Protein AF-A0A943B1S1-F1 (afdb_monomer_lit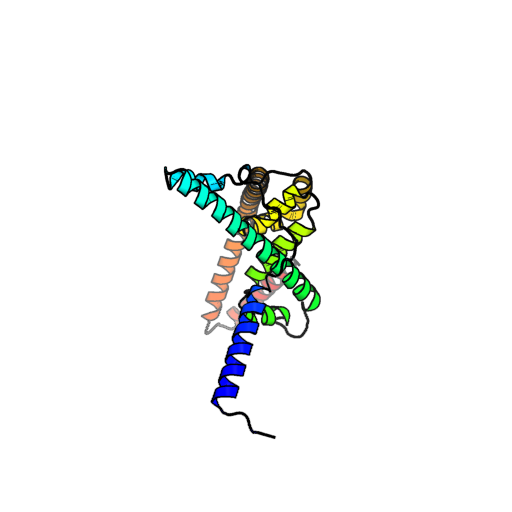e)

Sequence (233 aa):
MAKMSLEEKMAERMAARKVEEQNKNDLVIIQENSLILPDKKDLRELSYFDEITDKEEIRELLKENSIKILGINAKASLELGELFSNLEKELSKKGSPEGVYTKFLEFNGYNRMTALRHRHRYELYIETKNEKSKKLIAALSTIYIEKAYRYKNEIKEFLEEGLTLQDLKDLIDTKFITQKKDENKKSEELEITTLRINKIFSSFRKITVMDDKKKERLDEILDELENLLKEEN

pLDDT: mean 75.97, std 15.86, range [35.38, 97.12]

Radius of gyration: 28.84 Å; chains: 1; bounding box: 46×85×76 Å

Foldseek 3Di:
DDDDDPVRVVVVVVVVVVVVVVVVVVPPPPPPPQLDAADLVLPPVLCVLVVVDVDPVVSVVVSVVVSVVLRVQLVVLLVLLVVLVVCCVVFPPPDDPCTPSQVVCVVVVHHPVSSVLSVLLNVLLVLQPDSLLNNLSSRDDSVLSVLCSVCVVVCRVVSNVRDGNVVSVVVSVVVVVVVVVVCVVVVVVVVVVVVVVVVVVVVVVVDDDDDPVVVVVVVVVVVVVVVVVVVVD

Secondary structure (DSSP, 8-state):
-PPPPHHHHHHHHHHHHHHHHHHHHT----------PPPGGG-GGGGHHHHH-S-HHHHHHHHHHHHHHHHHHHHHHHHHHHHHHHHHHHHTTSSSTT-HHHHHHHHTT--HHHHHHHHHHHHHHHH---HHHHHHHHHS-HHHHHHHHHTHHHHHHHHHHT--HHHHHHHHHHHHHHHHHHHHHHHHHHHHHHHHHHHHHHHHTT-----HHHHHHHHHHHHHHHHHHHTT-

Structure (mmCIF, N/CA/C/O backbone):
data_AF-A0A943B1S1-F1
#
_entry.id   AF-A0A943B1S1-F1
#
loop_
_atom_site.group_PDB
_atom_site.id
_atom_site.type_symbol
_atom_site.label_atom_id
_atom_site.label_alt_id
_atom_site.label_comp_id
_atom_site.label_asym_id
_atom_site.label_entity_id
_atom_site.label_seq_id
_atom_site.pdbx_PDB_ins_code
_atom_site.Cartn_x
_atom_site.Cartn_y
_atom_site.Cartn_z
_atom_site.occupancy
_atom_site.B_iso_or_equiv
_atom_site.auth_seq_id
_atom_site.auth_comp_id
_atom_site.auth_asym_id
_atom_site.auth_atom_id
_atom_site.pdbx_PDB_model_num
ATOM 1 N N . MET A 1 1 ? 16.181 -63.009 1.175 1.00 46.28 1 MET A N 1
ATOM 2 C CA . MET A 1 1 ? 15.498 -61.696 1.188 1.00 46.28 1 MET A CA 1
ATOM 3 C C . MET A 1 1 ? 14.073 -61.902 0.711 1.00 46.28 1 MET A C 1
ATOM 5 O O . MET A 1 1 ? 13.884 -62.232 -0.454 1.00 46.28 1 MET A O 1
ATOM 9 N N . ALA A 1 2 ? 13.091 -61.809 1.609 1.00 50.03 2 ALA A N 1
ATOM 10 C CA . ALA A 1 2 ? 11.683 -61.896 1.232 1.00 50.03 2 ALA A CA 1
ATOM 11 C C . ALA A 1 2 ? 11.292 -60.626 0.456 1.00 50.03 2 ALA A C 1
ATOM 13 O O . ALA A 1 2 ? 11.585 -59.517 0.898 1.00 50.03 2 ALA A O 1
ATOM 14 N N . LYS A 1 3 ? 10.698 -60.784 -0.733 1.00 61.81 3 LYS A N 1
ATOM 15 C CA . LYS A 1 3 ? 10.154 -59.663 -1.510 1.00 61.81 3 LYS A CA 1
ATOM 16 C C . LYS A 1 3 ? 8.849 -59.226 -0.847 1.00 61.81 3 LYS A C 1
ATOM 18 O O . LYS A 1 3 ? 7.923 -60.026 -0.794 1.00 61.81 3 LYS A O 1
ATOM 23 N N . MET A 1 4 ? 8.792 -57.977 -0.385 1.00 71.00 4 MET A N 1
ATOM 24 C CA . MET A 1 4 ? 7.563 -57.384 0.151 1.00 71.00 4 MET A CA 1
ATOM 25 C C . MET A 1 4 ? 6.419 -57.465 -0.863 1.00 71.00 4 MET A C 1
ATOM 27 O O . MET A 1 4 ? 6.623 -57.217 -2.064 1.00 71.00 4 MET A O 1
ATOM 31 N N . SER A 1 5 ? 5.232 -57.795 -0.361 1.00 78.38 5 SER A N 1
ATOM 32 C CA . SER A 1 5 ? 3.997 -57.894 -1.132 1.00 78.38 5 SER A CA 1
ATOM 33 C C . SER A 1 5 ? 3.548 -56.513 -1.633 1.00 78.38 5 SER A C 1
ATOM 35 O O . SER A 1 5 ? 3.996 -55.462 -1.165 1.00 78.38 5 SER A O 1
ATOM 37 N N . LEU A 1 6 ? 2.668 -56.494 -2.635 1.00 66.94 6 LEU A N 1
ATOM 38 C CA . LEU A 1 6 ? 2.119 -55.252 -3.184 1.00 66.94 6 LEU A CA 1
ATOM 39 C C . LEU A 1 6 ? 1.316 -54.463 -2.130 1.00 66.94 6 LEU A C 1
ATOM 41 O O . LEU A 1 6 ? 1.345 -53.232 -2.132 1.00 66.94 6 LEU A O 1
ATOM 45 N N . GLU A 1 7 ? 0.649 -55.170 -1.218 1.00 70.56 7 GLU A N 1
ATOM 46 C CA . GLU A 1 7 ? -0.150 -54.586 -0.135 1.00 70.56 7 GLU A CA 1
ATOM 47 C C . GLU A 1 7 ? 0.742 -53.912 0.910 1.00 70.56 7 GLU A C 1
ATOM 49 O O . GLU A 1 7 ? 0.462 -52.790 1.332 1.00 70.56 7 GLU A O 1
ATOM 54 N N . GLU A 1 8 ? 1.878 -54.530 1.241 1.00 75.00 8 GLU A N 1
ATOM 55 C CA . GLU A 1 8 ? 2.866 -53.966 2.167 1.00 75.00 8 GLU A CA 1
ATOM 56 C C . GLU A 1 8 ? 3.469 -52.666 1.612 1.00 75.00 8 GLU A C 1
ATOM 58 O O . GLU A 1 8 ? 3.596 -51.676 2.332 1.00 75.00 8 GLU A O 1
ATOM 63 N N . LYS A 1 9 ? 3.739 -52.613 0.300 1.00 73.00 9 LYS A N 1
ATOM 64 C CA . LYS A 1 9 ? 4.229 -51.398 -0.377 1.00 73.00 9 LYS A CA 1
ATOM 65 C C . LYS A 1 9 ? 3.182 -50.283 -0.451 1.00 73.00 9 LYS A C 1
ATOM 67 O O . LYS A 1 9 ? 3.538 -49.103 -0.434 1.00 73.00 9 LYS A O 1
ATOM 72 N N . MET A 1 10 ? 1.897 -50.625 -0.573 1.00 71.50 10 MET A N 1
ATOM 73 C CA . MET A 1 10 ? 0.814 -49.634 -0.539 1.00 71.50 10 MET A CA 1
ATOM 74 C C . MET A 1 10 ? 0.601 -49.078 0.870 1.00 71.50 10 MET A C 1
ATOM 76 O O . MET A 1 10 ? 0.414 -47.868 1.014 1.00 71.50 10 MET A O 1
ATOM 80 N N . ALA A 1 11 ? 0.680 -49.926 1.898 1.00 79.25 11 ALA A N 1
ATOM 81 C CA . ALA A 1 11 ? 0.586 -49.506 3.293 1.00 79.25 11 ALA A CA 1
ATOM 82 C C . ALA A 1 11 ? 1.738 -48.563 3.680 1.00 79.25 11 ALA A C 1
ATOM 84 O O . ALA A 1 11 ? 1.495 -47.513 4.274 1.00 79.25 11 ALA A O 1
ATOM 85 N N . GLU A 1 12 ? 2.966 -48.874 3.258 1.00 77.00 12 GLU A N 1
ATOM 86 C CA . GLU A 1 12 ? 4.143 -48.024 3.474 1.00 77.00 12 GLU A CA 1
ATOM 87 C C . GLU A 1 12 ? 3.993 -46.648 2.797 1.00 77.00 12 GLU A C 1
ATOM 89 O O . GLU A 1 12 ? 4.237 -45.614 3.419 1.00 77.00 12 GLU A O 1
ATOM 94 N N . ARG A 1 13 ? 3.483 -46.601 1.557 1.00 72.75 13 ARG A N 1
ATOM 95 C CA . ARG A 1 13 ? 3.202 -45.336 0.849 1.00 72.75 13 ARG A CA 1
ATOM 96 C C . ARG A 1 13 ? 2.085 -44.510 1.491 1.00 72.75 13 ARG A C 1
ATOM 98 O O . ARG A 1 13 ? 2.151 -43.283 1.472 1.00 72.75 13 ARG A O 1
ATOM 105 N N . MET A 1 14 ? 1.060 -45.159 2.039 1.00 72.94 14 MET A N 1
ATOM 106 C CA . MET A 1 14 ? -0.032 -44.487 2.754 1.00 72.94 14 MET A CA 1
ATOM 107 C C . MET A 1 14 ? 0.431 -43.936 4.106 1.00 72.94 14 MET A C 1
ATOM 109 O O . MET A 1 14 ? 0.034 -42.835 4.482 1.00 72.94 14 MET A O 1
ATOM 113 N N . ALA A 1 15 ? 1.302 -44.663 4.812 1.00 75.38 15 ALA A N 1
ATOM 114 C CA . ALA A 1 15 ? 1.933 -44.186 6.039 1.00 75.38 15 ALA A CA 1
ATOM 115 C C . ALA A 1 15 ? 2.865 -42.995 5.762 1.00 75.38 15 ALA A C 1
ATOM 117 O O . ALA A 1 15 ? 2.761 -41.980 6.446 1.00 75.38 15 ALA A O 1
ATOM 118 N N . ALA A 1 16 ? 3.687 -43.064 4.708 1.00 69.12 16 ALA A N 1
ATOM 119 C CA . ALA A 1 16 ? 4.540 -41.954 4.282 1.00 69.12 16 ALA A CA 1
ATOM 120 C C . ALA A 1 16 ? 3.727 -40.701 3.904 1.00 69.12 16 ALA A C 1
ATOM 122 O O . ALA A 1 16 ? 4.070 -39.604 4.335 1.00 69.12 16 ALA A O 1
ATOM 123 N N . ARG A 1 17 ? 2.595 -40.855 3.194 1.00 63.09 17 ARG A N 1
ATOM 124 C CA . ARG A 1 17 ? 1.682 -39.737 2.885 1.00 63.09 17 ARG A CA 1
ATOM 125 C C . ARG A 1 17 ? 1.057 -39.100 4.124 1.00 63.09 17 ARG A C 1
ATOM 127 O O . ARG A 1 17 ? 0.946 -37.883 4.167 1.00 63.09 17 ARG A O 1
ATOM 134 N N . LYS A 1 18 ? 0.677 -39.891 5.134 1.00 63.44 18 LYS A N 1
ATOM 135 C CA . LYS A 1 18 ? 0.140 -39.352 6.396 1.00 63.44 18 LYS A CA 1
ATOM 136 C C . LYS A 1 18 ? 1.190 -38.576 7.189 1.00 63.44 18 LYS A C 1
ATOM 138 O O . LYS A 1 18 ? 0.856 -37.551 7.771 1.00 63.44 18 LYS A O 1
ATOM 143 N N . VAL A 1 19 ? 2.444 -39.032 7.181 1.00 61.12 19 VAL A N 1
ATOM 144 C CA . VAL A 1 19 ? 3.566 -38.315 7.810 1.00 61.12 19 VAL A CA 1
ATOM 145 C C . VAL A 1 19 ? 3.901 -37.034 7.035 1.00 61.12 19 VAL A C 1
ATOM 147 O O . VAL A 1 19 ? 4.154 -36.005 7.650 1.00 61.12 19 VAL A O 1
ATOM 150 N N . GLU A 1 20 ? 3.827 -37.041 5.699 1.00 55.22 20 GLU A N 1
ATOM 151 C CA . GLU A 1 20 ? 3.973 -35.829 4.873 1.00 55.22 20 GLU A CA 1
ATOM 152 C C . GLU A 1 20 ? 2.811 -34.833 5.044 1.00 55.22 20 GLU A C 1
ATOM 154 O O . GLU A 1 20 ? 3.043 -33.626 5.043 1.00 55.22 20 GLU A O 1
ATOM 159 N N . GLU A 1 21 ? 1.571 -35.303 5.215 1.00 54.84 21 GLU A N 1
ATOM 160 C CA . GLU A 1 21 ? 0.404 -34.453 5.505 1.00 54.84 21 GLU A CA 1
ATOM 161 C C . GLU A 1 21 ? 0.450 -33.870 6.924 1.00 54.84 21 GLU A C 1
ATOM 163 O O . GLU A 1 21 ? 0.113 -32.701 7.109 1.00 54.84 21 GLU A O 1
ATOM 168 N N . GLN A 1 22 ? 0.927 -34.634 7.913 1.00 51.41 22 GLN A N 1
ATOM 169 C CA . GLN A 1 22 ? 1.180 -34.124 9.265 1.00 51.41 22 GLN A CA 1
ATOM 170 C C . GLN A 1 22 ? 2.330 -33.104 9.274 1.00 51.41 22 GLN A C 1
ATOM 172 O O . GLN A 1 22 ? 2.156 -32.013 9.807 1.00 51.41 22 GLN A O 1
ATOM 177 N N . ASN A 1 23 ? 3.437 -33.374 8.573 1.00 48.84 23 ASN A N 1
ATOM 178 C CA . ASN A 1 23 ? 4.559 -32.433 8.459 1.00 48.84 23 ASN A CA 1
ATOM 179 C C . ASN A 1 23 ? 4.224 -31.178 7.627 1.00 48.84 23 ASN A C 1
ATOM 181 O O . ASN A 1 23 ? 4.833 -30.132 7.835 1.00 48.84 23 ASN A O 1
ATOM 185 N N . LYS A 1 24 ? 3.254 -31.235 6.700 1.00 46.38 24 LYS A N 1
ATOM 186 C CA . LYS A 1 24 ? 2.742 -30.041 5.999 1.00 46.38 24 LYS A CA 1
ATOM 187 C C . LYS A 1 24 ? 1.929 -29.123 6.907 1.00 46.38 24 LYS A C 1
ATOM 189 O O . LYS A 1 24 ? 1.971 -27.913 6.702 1.00 46.38 24 LYS A O 1
ATOM 194 N N . ASN A 1 25 ? 1.226 -29.673 7.897 1.00 45.03 25 ASN A N 1
ATOM 195 C CA . ASN A 1 25 ? 0.508 -28.870 8.889 1.00 45.03 25 ASN A CA 1
ATOM 196 C C . ASN A 1 25 ? 1.460 -28.199 9.896 1.00 45.03 25 ASN A C 1
ATOM 198 O O . ASN A 1 25 ? 1.106 -27.157 10.440 1.00 45.03 25 ASN A O 1
ATOM 202 N N . ASP A 1 26 ? 2.679 -28.724 10.057 1.00 39.44 26 ASP A N 1
ATOM 203 C CA . ASP A 1 26 ? 3.741 -28.132 10.885 1.00 39.44 26 ASP A CA 1
ATOM 204 C C . ASP A 1 26 ? 4.663 -27.161 10.116 1.00 39.44 26 ASP A C 1
ATOM 206 O O . ASP A 1 26 ? 5.526 -26.516 10.709 1.00 39.44 26 ASP A O 1
ATOM 210 N N . LEU A 1 27 ? 4.441 -26.957 8.810 1.00 35.38 27 LEU A N 1
ATOM 211 C CA . LEU A 1 27 ? 5.044 -25.864 8.029 1.00 35.38 27 LEU A CA 1
ATOM 212 C C . LEU A 1 27 ? 4.199 -24.582 8.093 1.00 35.38 27 LEU A C 1
ATOM 214 O O . LEU A 1 27 ? 4.112 -23.820 7.125 1.00 35.38 27 LEU A O 1
ATOM 218 N N . VAL A 1 28 ? 3.606 -24.296 9.255 1.00 36.53 28 VAL A N 1
ATOM 219 C CA . VAL A 1 28 ? 3.276 -22.913 9.597 1.00 36.53 28 VAL A CA 1
ATOM 220 C C . VAL A 1 28 ? 4.614 -22.195 9.719 1.00 36.53 28 VAL A C 1
ATOM 222 O O . VAL A 1 28 ? 5.304 -22.293 10.729 1.00 36.53 28 VAL A O 1
ATOM 225 N N . ILE A 1 29 ? 5.003 -21.491 8.657 1.00 36.12 29 ILE A N 1
ATOM 226 C CA . ILE A 1 29 ? 6.068 -20.496 8.705 1.00 36.12 29 ILE A CA 1
ATOM 227 C C . ILE A 1 29 ? 5.604 -19.430 9.702 1.00 36.12 29 ILE A C 1
ATOM 229 O O . ILE A 1 29 ? 4.959 -18.442 9.345 1.00 36.12 29 ILE A O 1
ATOM 233 N N . ILE A 1 30 ? 5.918 -19.635 10.979 1.00 42.75 30 ILE A N 1
ATOM 234 C CA . ILE A 1 30 ? 5.953 -18.570 11.969 1.00 42.75 30 ILE A CA 1
ATOM 235 C C . ILE A 1 30 ? 7.219 -17.775 11.649 1.00 42.75 30 ILE A C 1
ATOM 237 O O . ILE A 1 30 ? 8.258 -17.912 12.283 1.00 42.75 30 ILE A O 1
ATOM 241 N N . GLN A 1 31 ? 7.148 -16.952 10.603 1.00 39.97 31 GLN A N 1
ATOM 242 C CA . GLN A 1 31 ? 7.932 -15.730 10.606 1.00 39.97 31 GLN A CA 1
ATOM 243 C C . GLN A 1 31 ? 7.251 -14.816 11.617 1.00 39.97 31 GLN A C 1
ATOM 245 O O . GLN A 1 31 ? 6.198 -14.234 11.326 1.00 39.97 31 GLN A O 1
ATOM 250 N N . GLU A 1 32 ? 7.846 -14.726 12.807 1.00 38.16 32 GLU A N 1
ATOM 251 C CA . GLU A 1 32 ? 7.615 -13.658 13.778 1.00 38.16 32 GLU A CA 1
ATOM 252 C C . GLU A 1 32 ? 8.073 -12.314 13.189 1.00 38.16 32 GLU A C 1
ATOM 254 O O . GLU A 1 32 ? 9.006 -11.681 13.655 1.00 38.16 32 GLU A O 1
ATOM 259 N N . ASN A 1 33 ? 7.395 -11.858 12.143 1.00 45.41 33 ASN A N 1
ATOM 260 C CA . ASN A 1 33 ? 7.159 -10.443 11.940 1.00 45.41 33 ASN A CA 1
ATOM 261 C C . ASN A 1 33 ? 5.666 -10.283 12.178 1.00 45.41 33 ASN A C 1
ATOM 263 O O . ASN A 1 33 ? 4.861 -10.388 11.248 1.00 45.41 33 ASN A O 1
ATOM 267 N N . SER A 1 34 ? 5.268 -10.126 13.446 1.00 50.78 34 SER A N 1
ATOM 268 C CA . SER A 1 34 ? 3.896 -9.730 13.739 1.00 50.78 34 SER A CA 1
ATOM 269 C C . SER A 1 34 ? 3.730 -8.334 13.157 1.00 50.78 34 SER A C 1
ATOM 271 O O . SER A 1 34 ? 4.175 -7.348 13.746 1.00 50.78 34 SER A O 1
ATOM 273 N N . LEU A 1 35 ? 3.157 -8.252 11.960 1.00 59.22 35 LEU A N 1
ATOM 274 C CA . LEU A 1 35 ? 2.739 -6.987 11.398 1.00 59.22 35 LEU A CA 1
ATOM 275 C C . LEU A 1 35 ? 1.761 -6.387 12.405 1.00 59.22 35 LEU A C 1
ATOM 277 O O . LEU A 1 35 ? 0.664 -6.914 12.599 1.00 59.22 35 LEU A O 1
ATOM 281 N N . ILE A 1 36 ? 2.189 -5.355 13.125 1.00 60.84 36 ILE A N 1
ATOM 282 C CA . ILE A 1 36 ? 1.319 -4.734 14.111 1.00 60.84 36 ILE A CA 1
ATOM 283 C C . ILE A 1 36 ? 0.298 -3.944 13.298 1.00 60.84 36 ILE A C 1
ATOM 285 O O . ILE A 1 36 ? 0.658 -3.030 12.564 1.00 60.84 36 ILE A O 1
ATOM 289 N N . LEU A 1 37 ? -0.967 -4.337 13.350 1.00 69.62 37 LEU A N 1
ATOM 290 C CA . LEU A 1 37 ? -2.016 -3.641 12.613 1.00 69.62 37 LEU A CA 1
ATOM 291 C C . LEU A 1 37 ? -2.416 -2.351 13.339 1.00 69.62 37 LEU A C 1
ATOM 293 O O . LEU A 1 37 ? -2.114 -2.206 14.528 1.00 69.62 37 LEU A O 1
ATOM 297 N N . PRO A 1 38 ? -3.075 -1.407 12.644 1.00 67.69 38 PRO A N 1
ATOM 298 C CA . PRO A 1 38 ? -3.745 -0.295 13.307 1.00 67.69 38 PRO A CA 1
ATOM 299 C C . PRO A 1 38 ? -4.736 -0.824 14.349 1.00 67.69 38 PRO A C 1
ATOM 301 O O . PRO A 1 38 ? -5.363 -1.867 14.135 1.00 67.69 38 PRO A O 1
ATOM 304 N N . ASP A 1 39 ? -4.901 -0.104 15.458 1.00 69.69 39 ASP A N 1
ATOM 305 C CA . ASP A 1 39 ? -5.886 -0.484 16.466 1.00 69.69 39 ASP A CA 1
ATOM 306 C C . ASP A 1 39 ? -7.302 -0.401 15.880 1.00 69.69 39 ASP A C 1
ATOM 308 O O . ASP A 1 39 ? -7.597 0.436 15.026 1.00 69.69 39 ASP A O 1
ATOM 312 N N . LYS A 1 40 ? -8.231 -1.221 16.390 1.00 71.44 40 LYS A N 1
ATOM 313 C CA . LYS A 1 40 ? -9.651 -1.196 15.979 1.00 71.44 40 LYS A CA 1
ATOM 314 C C . LYS A 1 40 ? -10.254 0.217 16.031 1.00 71.44 40 LYS A C 1
ATOM 316 O O . LYS A 1 40 ? -11.110 0.550 15.220 1.00 71.44 40 LYS A O 1
ATOM 321 N N . LYS A 1 41 ? -9.790 1.046 16.972 1.00 70.94 41 LYS A N 1
ATOM 322 C CA . LYS A 1 41 ? -10.220 2.442 17.162 1.00 70.94 41 LYS A CA 1
ATOM 323 C C . LYS A 1 41 ? -9.772 3.378 16.033 1.00 70.94 41 LYS A C 1
ATOM 325 O O . LYS A 1 41 ? -10.425 4.392 15.805 1.00 70.94 41 LYS A O 1
ATOM 330 N N . ASP A 1 42 ? -8.697 3.033 15.331 1.00 67.00 42 ASP A N 1
ATOM 331 C CA . ASP A 1 42 ? -8.153 3.815 14.219 1.00 67.00 42 ASP A CA 1
ATOM 332 C C . ASP A 1 42 ? -8.843 3.488 12.881 1.00 67.00 42 ASP A C 1
ATOM 334 O O . ASP A 1 42 ? -8.676 4.219 11.905 1.00 67.00 42 ASP A O 1
ATOM 338 N N . LEU A 1 43 ? -9.641 2.414 12.835 1.00 74.06 43 LEU A N 1
ATOM 339 C CA . LEU A 1 43 ? -10.350 1.925 11.650 1.00 74.06 43 LEU A CA 1
ATOM 340 C C . LEU A 1 43 ? -11.826 2.330 11.695 1.00 74.06 43 LEU A C 1
ATOM 342 O O . LEU A 1 43 ? -12.712 1.513 11.957 1.00 74.06 43 LEU A O 1
ATOM 346 N N . ARG A 1 44 ? -12.100 3.613 11.443 1.00 73.62 44 ARG A N 1
ATOM 347 C CA . ARG A 1 44 ? -13.468 4.162 11.470 1.00 73.62 44 ARG A CA 1
ATOM 348 C C . ARG A 1 44 ? -14.413 3.451 10.504 1.00 73.62 44 ARG A C 1
ATOM 350 O O . ARG A 1 44 ? -15.596 3.357 10.789 1.00 73.62 44 ARG A O 1
ATOM 357 N N . GLU A 1 45 ? -13.901 2.892 9.411 1.00 75.06 45 GLU A N 1
ATOM 358 C CA . GLU A 1 45 ? -14.688 2.159 8.414 1.00 75.06 45 GLU A CA 1
ATOM 359 C C . GLU A 1 45 ? -15.363 0.912 8.989 1.00 75.06 45 GLU A C 1
ATOM 361 O O . GLU A 1 45 ? -16.358 0.442 8.443 1.00 75.06 45 GLU A O 1
ATOM 366 N N . LEU A 1 46 ? -14.861 0.387 10.111 1.00 81.50 46 LEU A N 1
ATOM 367 C CA . LEU A 1 46 ? -15.503 -0.719 10.812 1.00 81.50 46 LEU A CA 1
ATOM 368 C C . LEU A 1 46 ? -16.884 -0.341 11.362 1.00 81.50 46 LEU A C 1
ATOM 370 O O . LEU A 1 46 ? -17.675 -1.245 11.627 1.00 81.50 46 LEU A O 1
ATOM 374 N N . SER A 1 47 ? -17.205 0.954 11.491 1.00 82.81 47 SER A N 1
ATOM 375 C CA . SER A 1 47 ? -18.555 1.399 11.849 1.00 82.81 47 SER A CA 1
ATOM 376 C C . SER A 1 47 ? -19.595 1.044 10.788 1.00 82.81 47 SER A C 1
ATOM 378 O O . SER A 1 47 ? -20.774 1.002 11.098 1.00 82.81 47 SER A O 1
ATOM 380 N N . TYR A 1 48 ? -19.194 0.715 9.556 1.00 84.25 48 TYR A N 1
ATOM 381 C CA . TYR A 1 48 ? -20.120 0.210 8.540 1.00 84.25 48 TYR A CA 1
ATOM 382 C C . TYR A 1 48 ? -20.870 -1.043 9.015 1.00 84.25 48 TYR A C 1
ATOM 384 O O . TYR A 1 48 ? -22.066 -1.189 8.783 1.00 84.25 48 TYR A O 1
ATOM 392 N N . PHE A 1 49 ? -20.196 -1.929 9.757 1.00 86.31 49 PHE A N 1
ATOM 393 C CA . PHE A 1 49 ? -20.843 -3.110 10.334 1.00 86.31 49 PHE A CA 1
ATOM 394 C C . PHE A 1 49 ? -21.892 -2.756 11.383 1.00 86.31 49 PHE A C 1
ATOM 396 O O . PHE A 1 49 ? -22.743 -3.595 11.681 1.00 86.31 49 PHE A O 1
ATOM 403 N N . ASP A 1 50 ? -21.861 -1.524 11.901 1.00 86.50 50 ASP A N 1
ATOM 404 C CA . ASP A 1 50 ? -22.855 -1.065 12.852 1.00 86.50 50 ASP A CA 1
ATOM 405 C C . ASP A 1 50 ? -24.228 -0.838 12.235 1.00 86.50 50 ASP A C 1
ATOM 407 O O . ASP A 1 50 ? -25.229 -0.954 12.938 1.00 86.50 50 ASP A O 1
ATOM 411 N N . GLU A 1 51 ? -24.252 -0.573 10.930 1.00 87.75 51 GLU A N 1
ATOM 412 C CA . GLU A 1 51 ? -25.448 -0.331 10.125 1.00 87.75 51 GLU A CA 1
ATOM 413 C C . GLU A 1 51 ? -26.009 -1.627 9.511 1.00 87.75 51 GLU A C 1
ATOM 415 O O . GLU A 1 51 ? -27.157 -1.663 9.075 1.00 87.75 51 GLU A O 1
ATOM 420 N N . ILE A 1 52 ? -25.211 -2.703 9.464 1.00 85.94 52 ILE A N 1
ATOM 421 C CA . ILE A 1 52 ? -25.593 -3.981 8.834 1.00 85.94 52 ILE A CA 1
ATOM 422 C C . ILE A 1 52 ? -26.389 -4.877 9.789 1.00 85.94 52 ILE A C 1
ATOM 424 O O . ILE A 1 52 ? -27.209 -5.687 9.352 1.00 85.94 52 ILE A O 1
ATOM 428 N N . THR A 1 53 ? -26.122 -4.793 11.092 1.00 87.38 53 THR A N 1
ATOM 429 C CA . THR A 1 53 ? -26.746 -5.665 12.089 1.00 87.38 53 THR A CA 1
ATOM 430 C C . THR A 1 53 ? -26.836 -4.988 13.448 1.00 87.38 53 THR A C 1
ATOM 432 O O . THR A 1 53 ? -25.853 -4.462 13.963 1.00 87.38 53 THR A O 1
ATOM 435 N N . ASP A 1 54 ? -27.996 -5.109 14.091 1.00 88.75 54 ASP A N 1
ATOM 436 C CA . ASP A 1 54 ? -28.200 -4.628 15.461 1.00 88.75 54 ASP A CA 1
ATOM 437 C C . ASP A 1 54 ? -27.614 -5.583 16.513 1.00 88.75 54 ASP A C 1
ATOM 439 O O . ASP A 1 54 ? -27.353 -5.190 17.651 1.00 88.75 54 ASP A O 1
ATOM 443 N N . LYS A 1 55 ? -27.365 -6.847 16.142 1.00 93.69 55 LYS A N 1
ATOM 444 C CA . LYS A 1 55 ? -26.810 -7.863 17.047 1.00 93.69 55 LYS A CA 1
ATOM 445 C C . LYS A 1 55 ? -25.327 -7.613 17.309 1.00 93.69 55 LYS A C 1
ATOM 447 O O . LYS A 1 55 ? -24.503 -7.834 16.422 1.00 93.69 55 LYS A O 1
ATOM 452 N N . GLU A 1 56 ? -25.011 -7.247 18.549 1.00 92.06 56 GLU A N 1
ATOM 453 C CA . GLU A 1 56 ? -23.650 -6.923 18.995 1.00 92.06 56 GLU A CA 1
ATOM 454 C C . GLU A 1 56 ? -22.643 -8.045 18.732 1.00 92.06 56 GLU A C 1
ATOM 456 O O . GLU A 1 56 ? -21.570 -7.805 18.193 1.00 92.06 56 GLU A O 1
ATOM 461 N N . GLU A 1 57 ? -23.014 -9.292 19.021 1.00 93.81 57 GLU A N 1
ATOM 462 C CA . GLU A 1 57 ? -22.138 -10.449 18.810 1.00 93.81 57 GLU A CA 1
ATOM 463 C C . GLU A 1 57 ? -21.729 -10.613 17.335 1.00 93.81 57 GLU A C 1
ATOM 465 O O . GLU A 1 57 ? -20.563 -10.855 17.026 1.00 93.81 57 GLU A O 1
ATOM 470 N N . ILE A 1 58 ? -22.671 -10.422 16.403 1.00 91.69 58 ILE A N 1
ATOM 471 C CA . ILE A 1 58 ? -22.400 -10.535 14.962 1.00 91.69 58 ILE A CA 1
ATOM 472 C C . ILE A 1 58 ? -21.545 -9.354 14.486 1.00 91.69 58 ILE A C 1
ATOM 474 O O . ILE A 1 58 ? -20.591 -9.544 13.732 1.00 91.69 58 ILE A O 1
ATOM 478 N N . ARG A 1 59 ? -21.866 -8.139 14.941 1.00 91.75 59 ARG A N 1
ATOM 479 C CA . ARG A 1 59 ? -21.124 -6.903 14.652 1.00 91.75 59 ARG A CA 1
ATOM 480 C C . ARG A 1 59 ? -19.656 -7.033 15.065 1.00 91.75 59 ARG A C 1
ATOM 482 O O . ARG A 1 59 ? -18.764 -6.786 14.253 1.00 91.75 59 ARG A O 1
ATOM 489 N N . GLU A 1 60 ? -19.397 -7.469 16.293 1.00 90.50 60 GLU A N 1
ATOM 490 C CA . GLU A 1 60 ? -18.038 -7.631 16.813 1.00 90.50 60 GLU A CA 1
ATOM 491 C C . GLU A 1 60 ? -17.271 -8.729 16.070 1.00 90.50 60 GLU A C 1
ATOM 493 O O . GLU A 1 60 ? -16.137 -8.490 15.644 1.00 90.50 60 GLU A O 1
ATOM 498 N N . LEU A 1 61 ? -17.915 -9.866 15.780 1.00 91.81 61 LEU A N 1
ATOM 499 C CA . LEU A 1 61 ? -17.327 -10.938 14.975 1.00 91.81 61 LEU A CA 1
ATOM 500 C C . LEU A 1 61 ? -16.898 -10.450 13.578 1.00 91.81 61 LEU A C 1
ATOM 502 O O . LEU A 1 61 ? -15.810 -10.795 13.105 1.00 91.81 61 LEU A O 1
ATOM 506 N N . LEU A 1 62 ? -17.723 -9.641 12.905 1.00 89.38 62 LEU A N 1
ATOM 507 C CA . LEU A 1 62 ? -17.401 -9.078 11.587 1.00 89.38 62 LEU A CA 1
ATOM 508 C C . LEU A 1 62 ? -16.223 -8.101 11.656 1.00 89.38 62 LEU A C 1
ATOM 510 O O . LEU A 1 62 ? -15.316 -8.173 10.821 1.00 89.38 62 LEU A O 1
ATOM 514 N N . LYS A 1 63 ? -16.199 -7.223 12.666 1.00 88.56 63 LYS A N 1
ATOM 515 C CA . LYS A 1 63 ? -15.101 -6.267 12.872 1.00 88.56 63 LYS A CA 1
ATOM 516 C C . LYS A 1 63 ? -13.778 -6.987 13.137 1.00 88.56 63 LYS A C 1
ATOM 518 O O . LYS A 1 63 ? -12.772 -6.663 12.510 1.00 88.56 63 LYS A O 1
ATOM 523 N N . GLU A 1 64 ? -13.777 -7.998 14.004 1.00 89.50 64 GLU A N 1
ATOM 524 C CA . GLU A 1 64 ? -12.584 -8.797 14.305 1.00 89.50 64 GLU A CA 1
ATOM 525 C C . GLU A 1 64 ? -12.051 -9.540 13.077 1.00 89.50 64 GLU A C 1
ATOM 527 O O . GLU A 1 64 ? -10.854 -9.488 12.787 1.00 89.50 64 GLU A O 1
ATOM 532 N N . ASN A 1 65 ? -12.923 -10.216 12.323 1.00 88.69 65 ASN A N 1
ATOM 533 C CA . ASN A 1 65 ? -12.497 -10.939 11.124 1.00 88.69 65 ASN A CA 1
ATOM 534 C C . ASN A 1 65 ? -12.043 -9.992 10.005 1.00 88.69 65 ASN A C 1
ATOM 536 O O . ASN A 1 65 ? -11.111 -10.323 9.275 1.00 88.69 65 ASN A O 1
ATOM 540 N N . SER A 1 66 ? -12.612 -8.790 9.915 1.00 86.94 66 SER A N 1
ATOM 541 C CA . SER A 1 66 ? -12.145 -7.762 8.977 1.00 86.94 66 SER A CA 1
ATOM 542 C C . SER A 1 66 ? -10.724 -7.298 9.301 1.00 86.94 66 SER A C 1
ATOM 544 O O . SER A 1 66 ? -9.897 -7.184 8.397 1.00 86.94 66 SER A O 1
ATOM 546 N N . ILE A 1 67 ? -10.397 -7.111 10.585 1.00 84.62 67 ILE A N 1
ATOM 547 C CA . ILE A 1 67 ? -9.028 -6.796 11.024 1.00 84.62 67 ILE A CA 1
ATOM 548 C C . ILE A 1 67 ? -8.073 -7.945 10.680 1.00 84.62 67 ILE A C 1
ATOM 550 O O . ILE A 1 67 ? -6.982 -7.701 10.165 1.00 84.62 67 ILE A O 1
ATOM 554 N N . LYS A 1 68 ? -8.485 -9.204 10.885 1.00 86.50 68 LYS A N 1
ATOM 555 C CA . LYS A 1 68 ? -7.676 -10.375 10.496 1.00 86.50 68 LYS A CA 1
ATOM 556 C C . LYS A 1 68 ? -7.388 -10.393 8.992 1.00 86.50 68 LYS A C 1
ATOM 558 O O . LYS A 1 68 ? -6.240 -10.586 8.597 1.00 86.50 68 LYS A O 1
ATOM 563 N N . ILE A 1 69 ? -8.402 -10.145 8.159 1.00 84.81 69 ILE A N 1
ATOM 564 C CA . ILE A 1 69 ? -8.248 -10.058 6.697 1.00 84.81 69 ILE A CA 1
ATOM 565 C C . ILE A 1 69 ? -7.285 -8.928 6.317 1.00 84.81 69 ILE A C 1
ATOM 567 O O . ILE A 1 69 ? -6.393 -9.139 5.495 1.00 84.81 69 ILE A O 1
ATOM 571 N N . LEU A 1 70 ? -7.422 -7.748 6.932 1.00 84.50 70 LEU A N 1
ATOM 572 C CA . LEU A 1 70 ? -6.494 -6.631 6.726 1.00 84.50 70 LEU A CA 1
ATOM 573 C C . LEU A 1 70 ? -5.054 -7.034 7.061 1.00 84.50 70 LEU A C 1
ATOM 575 O O . LEU A 1 70 ? -4.154 -6.745 6.279 1.00 84.50 70 LEU A O 1
ATOM 579 N N . GLY A 1 71 ? -4.848 -7.759 8.162 1.00 84.75 71 GLY A N 1
ATOM 580 C CA . GLY A 1 71 ? -3.553 -8.310 8.560 1.00 84.75 71 GLY A CA 1
ATOM 581 C C . GLY A 1 71 ? -2.908 -9.210 7.526 1.00 84.75 71 GLY A C 1
ATOM 582 O O . GLY A 1 71 ? -1.761 -8.993 7.133 1.00 84.75 71 GLY A O 1
ATOM 583 N N . ILE A 1 72 ? -3.667 -10.202 7.068 1.00 86.25 72 ILE A N 1
ATOM 584 C CA . ILE A 1 72 ? -3.218 -11.161 6.056 1.00 86.25 72 ILE A CA 1
ATOM 585 C C . ILE A 1 72 ? -2.828 -10.418 4.774 1.00 86.25 72 ILE A C 1
ATOM 587 O O . ILE A 1 72 ? -1.734 -10.620 4.247 1.00 86.25 72 ILE A O 1
ATOM 591 N N . ASN A 1 73 ? -3.688 -9.509 4.311 1.00 87.00 73 ASN A N 1
ATOM 592 C CA . ASN A 1 73 ? -3.452 -8.738 3.094 1.00 87.00 73 ASN A CA 1
ATOM 593 C C . ASN A 1 73 ? -2.242 -7.806 3.219 1.00 87.00 73 ASN A C 1
ATOM 595 O O . ASN A 1 73 ? -1.457 -7.694 2.277 1.00 87.00 73 ASN A O 1
ATOM 599 N N . ALA A 1 74 ? -2.078 -7.145 4.366 1.00 88.69 74 ALA A N 1
ATOM 600 C CA . ALA A 1 74 ? -0.963 -6.244 4.626 1.00 88.69 74 ALA A CA 1
ATOM 601 C C . ALA A 1 74 ? 0.375 -6.997 4.606 1.00 88.69 74 ALA A C 1
ATOM 603 O O . ALA A 1 74 ? 1.299 -6.580 3.907 1.00 88.69 74 ALA A O 1
ATOM 604 N N . LYS A 1 75 ? 0.450 -8.143 5.298 1.00 90.88 75 LYS A N 1
ATOM 605 C CA . LYS A 1 75 ? 1.646 -8.995 5.328 1.00 90.88 75 LYS A CA 1
ATOM 606 C C . LYS A 1 75 ? 1.996 -9.509 3.931 1.00 90.88 75 LYS A C 1
ATOM 608 O O . LYS A 1 75 ? 3.091 -9.238 3.445 1.00 90.88 75 LYS A O 1
ATOM 613 N N . ALA A 1 76 ? 1.040 -10.145 3.252 1.00 91.25 76 ALA A N 1
ATOM 614 C CA . ALA A 1 76 ? 1.246 -10.669 1.903 1.00 91.25 76 ALA A CA 1
ATOM 615 C C . ALA A 1 76 ? 1.669 -9.564 0.921 1.00 91.25 76 ALA A C 1
ATOM 617 O O . ALA A 1 76 ? 2.560 -9.755 0.097 1.00 91.25 76 ALA A O 1
ATOM 618 N N . SER A 1 77 ? 1.061 -8.377 1.024 1.00 93.12 77 SER A N 1
ATOM 619 C CA . SER A 1 77 ? 1.398 -7.256 0.150 1.00 93.12 77 SER A CA 1
ATOM 620 C C . SER A 1 77 ? 2.818 -6.735 0.360 1.00 93.12 77 SER A C 1
ATOM 622 O O . SER A 1 77 ? 3.409 -6.260 -0.609 1.00 93.12 77 SER A O 1
ATOM 624 N N . LEU A 1 78 ? 3.334 -6.740 1.590 1.00 94.81 78 LEU A N 1
ATOM 625 C CA . LEU A 1 78 ? 4.692 -6.277 1.880 1.00 94.81 78 LEU A CA 1
ATOM 626 C C . LEU A 1 78 ? 5.735 -7.302 1.434 1.00 94.81 78 LEU A C 1
ATOM 628 O O . LEU A 1 78 ? 6.691 -6.914 0.772 1.00 94.81 78 LEU A O 1
ATOM 632 N N . GLU A 1 79 ? 5.505 -8.590 1.694 1.00 95.50 79 GLU A N 1
ATOM 633 C CA . GLU A 1 79 ? 6.384 -9.678 1.235 1.00 95.50 79 GLU A CA 1
ATOM 634 C C . GLU A 1 79 ? 6.491 -9.710 -0.298 1.00 95.50 79 GLU A C 1
ATOM 636 O O . GLU A 1 79 ? 7.587 -9.764 -0.860 1.00 95.50 79 GLU A O 1
ATOM 641 N N . LEU A 1 80 ? 5.355 -9.597 -0.998 1.00 96.19 80 LEU A N 1
ATOM 642 C CA . LEU A 1 80 ? 5.347 -9.471 -2.457 1.00 96.19 80 LEU A CA 1
ATOM 643 C C . LEU A 1 80 ? 6.053 -8.193 -2.917 1.00 96.19 80 LEU A C 1
ATOM 645 O O . LEU A 1 80 ? 6.779 -8.214 -3.908 1.00 96.19 80 LEU A O 1
ATOM 649 N N . GLY A 1 81 ? 5.852 -7.079 -2.210 1.00 96.38 81 GLY A N 1
ATOM 650 C CA . GLY A 1 81 ? 6.479 -5.802 -2.535 1.00 96.38 81 GLY A CA 1
ATOM 651 C C . GLY A 1 81 ? 8.000 -5.844 -2.427 1.00 96.38 81 GLY A C 1
ATOM 652 O O . GLY A 1 81 ? 8.681 -5.347 -3.325 1.00 96.38 81 GLY A O 1
ATOM 653 N N . GLU A 1 82 ? 8.528 -6.493 -1.392 1.00 97.12 82 GLU A N 1
ATOM 654 C CA . GLU A 1 82 ? 9.958 -6.741 -1.215 1.00 97.12 82 GLU A CA 1
ATOM 655 C C . GLU A 1 82 ? 10.513 -7.620 -2.340 1.00 97.12 82 GLU A C 1
ATOM 657 O O . GLU A 1 82 ? 11.443 -7.216 -3.045 1.00 97.12 82 GLU A O 1
ATOM 662 N N . LEU A 1 83 ? 9.897 -8.786 -2.569 1.00 96.44 83 LEU A N 1
ATOM 663 C CA . LEU A 1 83 ? 10.304 -9.728 -3.613 1.00 96.44 83 LEU A CA 1
ATOM 664 C C . LEU A 1 83 ? 10.336 -9.053 -4.988 1.00 96.44 83 LEU A C 1
ATOM 666 O O . LEU A 1 83 ? 11.325 -9.137 -5.716 1.00 96.44 83 LEU A O 1
ATOM 670 N N . PHE A 1 84 ? 9.257 -8.358 -5.345 1.00 96.12 84 PHE A N 1
ATOM 671 C CA . PHE A 1 84 ? 9.145 -7.673 -6.626 1.00 96.12 84 PHE A CA 1
ATOM 672 C C . PHE A 1 84 ? 10.127 -6.512 -6.759 1.00 96.12 84 PHE A C 1
ATOM 674 O O . PHE A 1 84 ? 10.620 -6.293 -7.864 1.00 96.12 84 PHE A O 1
ATOM 681 N N . SER A 1 85 ? 10.431 -5.794 -5.675 1.00 94.75 85 SER A N 1
ATOM 682 C CA . SER A 1 85 ? 11.426 -4.714 -5.690 1.00 94.75 85 SER A CA 1
ATOM 683 C C . SER A 1 85 ? 12.832 -5.261 -5.923 1.00 94.75 85 SER A C 1
ATOM 685 O O . SER A 1 85 ? 13.562 -4.734 -6.761 1.00 94.75 85 SER A O 1
ATOM 687 N N . ASN A 1 86 ? 13.192 -6.354 -5.247 1.00 94.06 86 ASN A N 1
ATOM 688 C CA . ASN A 1 86 ? 14.497 -6.996 -5.401 1.00 94.06 86 ASN A CA 1
ATOM 689 C C . ASN A 1 86 ? 14.675 -7.570 -6.814 1.00 94.06 86 ASN A C 1
ATOM 691 O O . ASN A 1 86 ? 15.669 -7.284 -7.483 1.00 94.06 86 ASN A O 1
ATOM 695 N N . LEU A 1 87 ? 13.675 -8.304 -7.310 1.00 92.50 87 LEU A N 1
ATOM 696 C CA . LEU A 1 87 ? 13.706 -8.871 -8.658 1.00 92.50 87 LEU A CA 1
ATOM 697 C C . LEU A 1 87 ? 13.746 -7.793 -9.741 1.00 92.50 87 LEU A C 1
ATOM 699 O O . LEU A 1 87 ? 14.473 -7.942 -10.721 1.00 92.50 87 LEU A O 1
ATOM 703 N N . GLU A 1 88 ? 12.993 -6.702 -9.593 1.00 90.50 88 GLU A N 1
ATOM 704 C CA . GLU A 1 88 ? 13.039 -5.620 -10.574 1.00 90.50 88 GLU A CA 1
ATOM 705 C C . GLU A 1 88 ? 14.393 -4.903 -10.568 1.00 90.50 88 GLU A C 1
ATOM 707 O O . GLU A 1 88 ? 14.968 -4.687 -11.637 1.00 90.50 88 GLU A O 1
ATOM 712 N N . LYS A 1 89 ? 14.969 -4.635 -9.393 1.00 88.88 89 LYS A N 1
ATOM 713 C CA . LYS A 1 89 ? 16.311 -4.052 -9.280 1.00 88.88 89 LYS A CA 1
ATOM 714 C C . LYS A 1 89 ? 17.371 -4.915 -9.968 1.00 88.88 89 LYS A C 1
ATOM 716 O O . LYS A 1 89 ? 18.260 -4.385 -10.633 1.00 88.88 89 LYS A O 1
ATOM 721 N N . GLU A 1 90 ? 17.283 -6.236 -9.835 1.00 88.06 90 GLU A N 1
ATOM 722 C CA . GLU A 1 90 ? 18.266 -7.160 -10.407 1.00 88.06 90 GLU A CA 1
ATOM 723 C C . GLU A 1 90 ? 18.065 -7.451 -11.896 1.00 88.06 90 GLU A C 1
ATOM 725 O O . GLU A 1 90 ? 19.049 -7.658 -12.618 1.00 88.06 90 GLU A O 1
ATOM 730 N N . LEU A 1 91 ? 16.812 -7.508 -12.352 1.00 86.69 91 LEU A N 1
ATOM 731 C CA . LEU A 1 91 ? 16.434 -8.020 -13.674 1.00 86.69 91 LEU A CA 1
ATOM 732 C C . LEU A 1 91 ? 15.929 -6.936 -14.629 1.00 86.69 91 LEU A C 1
ATOM 734 O O . LEU A 1 91 ? 15.746 -7.214 -15.821 1.00 86.69 91 LEU A O 1
ATOM 738 N N . SER A 1 92 ? 15.709 -5.709 -14.151 1.00 70.50 92 SER A N 1
ATOM 739 C CA . SER A 1 92 ? 15.375 -4.581 -15.020 1.00 70.50 92 SER A CA 1
ATOM 740 C C . SER A 1 92 ? 16.451 -4.421 -16.097 1.00 70.50 92 SER A C 1
ATOM 742 O O . SER A 1 92 ? 17.652 -4.494 -15.841 1.00 70.50 92 SER A O 1
ATOM 744 N N . LYS A 1 93 ? 16.005 -4.253 -17.348 1.00 65.69 93 LYS A N 1
ATOM 745 C CA . LYS A 1 93 ? 16.860 -4.058 -18.534 1.00 65.69 93 LYS A CA 1
ATOM 746 C C . LYS A 1 93 ? 17.774 -5.241 -18.907 1.00 65.69 93 LYS A C 1
ATOM 748 O O . LYS A 1 93 ? 18.600 -5.096 -19.805 1.00 65.69 93 LYS A O 1
ATOM 753 N N . LYS A 1 94 ? 17.618 -6.421 -18.292 1.00 66.38 94 LYS A N 1
ATOM 754 C CA . LYS A 1 94 ? 18.344 -7.642 -18.683 1.00 66.38 94 LYS A CA 1
ATOM 755 C C . LYS A 1 94 ? 17.500 -8.544 -19.592 1.00 66.38 94 LYS A C 1
ATOM 757 O O . LYS A 1 94 ? 16.305 -8.736 -19.370 1.00 66.38 94 LYS A O 1
ATOM 762 N N . GLY A 1 95 ? 18.154 -9.132 -20.597 1.00 59.81 95 GLY A N 1
ATOM 763 C CA . GLY A 1 95 ? 17.725 -10.345 -21.308 1.00 59.81 95 GLY A CA 1
ATOM 764 C C . GLY A 1 95 ? 16.629 -10.233 -22.380 1.00 59.81 95 GLY A C 1
ATOM 765 O O . GLY A 1 95 ? 16.515 -11.160 -23.175 1.00 59.81 95 GLY A O 1
ATOM 766 N N . SER A 1 96 ? 15.828 -9.161 -22.458 1.00 60.84 96 SER A N 1
ATOM 767 C CA . SER A 1 96 ? 14.906 -8.929 -23.594 1.00 60.84 96 SER A CA 1
ATOM 768 C C . SER A 1 96 ? 14.339 -7.495 -23.623 1.00 60.84 96 SER A C 1
ATOM 770 O O . SER A 1 96 ? 14.383 -6.831 -22.584 1.00 60.84 96 SER A O 1
ATOM 772 N N . PRO A 1 97 ? 13.746 -7.035 -24.747 1.00 58.25 97 PRO A N 1
ATOM 773 C CA . PRO A 1 97 ? 13.054 -5.740 -24.841 1.00 58.25 97 PRO A CA 1
ATOM 774 C C . PRO A 1 97 ? 11.880 -5.583 -23.858 1.00 58.25 97 PRO A C 1
ATOM 776 O O . PRO A 1 97 ? 11.618 -4.486 -23.378 1.00 58.25 97 PRO A O 1
ATOM 779 N N . GLU A 1 98 ? 11.199 -6.682 -23.514 1.00 62.97 98 GLU 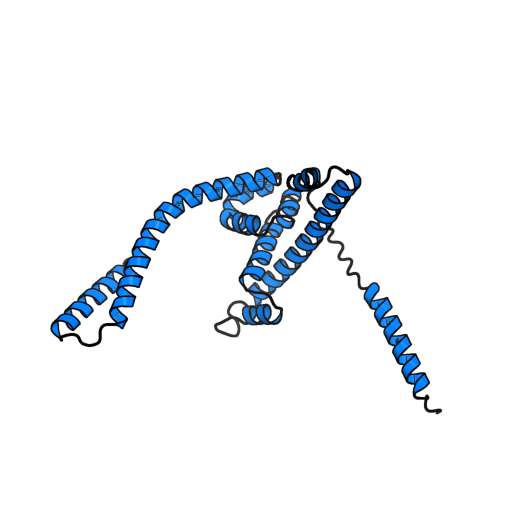A N 1
ATOM 780 C CA . GLU A 1 98 ? 10.106 -6.707 -22.525 1.00 62.97 98 GLU A CA 1
ATOM 781 C C . GLU A 1 98 ? 10.600 -6.880 -21.074 1.00 62.97 98 GLU A C 1
ATOM 783 O O . GLU A 1 98 ? 9.818 -6.724 -20.133 1.00 62.97 98 GLU A O 1
ATOM 788 N N . GLY A 1 99 ? 11.895 -7.169 -20.887 1.00 72.19 99 GLY A N 1
ATOM 789 C CA . GLY A 1 99 ? 12.554 -7.418 -19.602 1.00 72.19 99 GLY A CA 1
ATOM 790 C C . GLY A 1 99 ? 12.235 -8.794 -19.001 1.00 72.19 99 GLY A C 1
ATOM 791 O O . GLY A 1 99 ? 11.076 -9.197 -18.913 1.00 72.19 99 GLY A O 1
ATOM 792 N N . VAL A 1 100 ? 13.262 -9.519 -18.536 1.00 86.06 100 VAL A N 1
ATOM 793 C CA . VAL A 1 100 ? 13.110 -10.835 -17.864 1.00 86.06 100 VAL A CA 1
ATOM 794 C C . VAL A 1 100 ? 12.145 -10.765 -16.670 1.00 86.06 100 VAL A C 1
ATOM 796 O O . VAL A 1 100 ? 11.373 -11.694 -16.443 1.00 86.06 100 VAL A O 1
ATOM 799 N N . TYR A 1 101 ? 12.124 -9.632 -15.966 1.00 89.44 101 TYR A N 1
ATOM 800 C CA . TYR A 1 101 ? 11.196 -9.372 -14.866 1.00 89.44 101 TYR A CA 1
ATOM 801 C C . TYR A 1 101 ? 9.717 -9.468 -15.278 1.00 89.44 101 TYR A C 1
ATOM 803 O O . TYR A 1 101 ? 8.930 -10.088 -14.569 1.00 89.44 101 TYR A O 1
ATOM 811 N N . THR A 1 102 ? 9.327 -8.922 -16.437 1.00 87.94 102 THR A N 1
ATOM 812 C CA . THR A 1 102 ? 7.925 -8.989 -16.888 1.00 87.94 102 THR A CA 1
ATOM 813 C C . THR A 1 102 ? 7.479 -10.432 -17.071 1.00 87.94 102 THR A C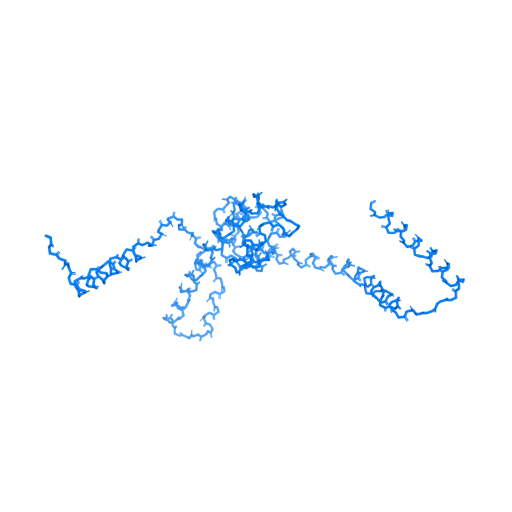 1
ATOM 815 O O . THR A 1 102 ? 6.426 -10.816 -16.572 1.00 87.94 102 THR A O 1
ATOM 818 N N . LYS A 1 103 ? 8.295 -11.239 -17.755 1.00 88.38 103 LYS A N 1
ATOM 819 C CA . LYS A 1 103 ? 7.961 -12.641 -18.036 1.00 88.38 103 LYS A CA 1
ATOM 820 C C . LYS A 1 103 ? 7.849 -13.459 -16.751 1.00 88.38 103 LYS A C 1
ATOM 822 O O . LYS A 1 103 ? 6.986 -14.324 -16.645 1.00 88.38 103 LYS A O 1
ATOM 827 N N . PHE A 1 104 ? 8.688 -13.154 -15.758 1.00 92.25 104 PHE A N 1
ATOM 828 C CA . PHE A 1 104 ? 8.576 -13.741 -14.425 1.00 92.25 104 PHE A CA 1
ATOM 829 C C . PHE A 1 104 ? 7.234 -13.401 -13.759 1.00 92.25 104 PHE A C 1
ATOM 831 O O . PHE A 1 104 ? 6.591 -14.293 -13.206 1.00 92.25 104 PHE A O 1
ATOM 838 N N . LEU A 1 105 ? 6.796 -12.138 -13.818 1.00 93.31 105 LEU A N 1
ATOM 839 C CA . LEU A 1 105 ? 5.503 -11.737 -13.257 1.00 93.31 105 LEU A CA 1
ATOM 840 C C . LEU A 1 105 ? 4.342 -12.475 -13.935 1.00 93.31 105 LEU A C 1
ATOM 842 O O . LEU A 1 105 ? 3.503 -13.047 -13.242 1.00 93.31 105 LEU A O 1
ATOM 846 N N . GLU A 1 106 ? 4.332 -12.512 -15.270 1.00 91.00 106 GLU A N 1
ATOM 847 C CA . GLU A 1 106 ? 3.284 -13.167 -16.062 1.00 91.00 106 GLU A CA 1
ATOM 848 C C . GLU A 1 106 ? 3.180 -14.663 -15.758 1.00 91.00 106 GLU A C 1
ATOM 850 O O . GLU A 1 106 ? 2.078 -15.166 -15.544 1.00 91.00 106 GLU A O 1
ATOM 855 N N . PHE A 1 107 ? 4.317 -15.362 -15.658 1.00 93.31 107 PHE A N 1
ATOM 856 C CA . PHE A 1 107 ? 4.352 -16.778 -15.283 1.00 93.31 107 PHE A CA 1
ATOM 857 C C . PHE A 1 107 ? 3.703 -17.038 -13.915 1.00 93.31 107 PHE A C 1
ATOM 859 O O . PHE A 1 107 ? 3.006 -18.033 -13.739 1.00 93.31 107 PHE A O 1
ATOM 866 N N . ASN A 1 108 ? 3.894 -16.127 -12.957 1.00 94.69 108 ASN A N 1
ATOM 867 C CA . ASN A 1 108 ? 3.323 -16.229 -11.613 1.00 94.69 108 ASN A CA 1
ATOM 868 C C . ASN A 1 108 ? 1.909 -15.624 -11.503 1.00 94.69 108 ASN A C 1
ATOM 870 O O . ASN A 1 108 ? 1.386 -15.495 -10.397 1.00 94.69 108 ASN A O 1
ATOM 874 N N . GLY A 1 109 ? 1.282 -15.237 -12.620 1.00 93.00 109 GLY A N 1
ATOM 875 C CA . GLY A 1 109 ? -0.082 -14.702 -12.638 1.00 93.00 109 GLY A CA 1
ATOM 876 C C . GLY A 1 109 ? -0.212 -13.251 -12.165 1.00 93.00 109 GLY A C 1
ATOM 877 O O . GLY A 1 109 ? -1.320 -12.798 -11.880 1.00 93.00 109 GLY A O 1
ATOM 878 N N . TYR A 1 110 ? 0.888 -12.497 -12.097 1.00 93.31 110 TYR A N 1
ATOM 879 C CA . TYR A 1 110 ? 0.874 -11.082 -11.731 1.00 93.31 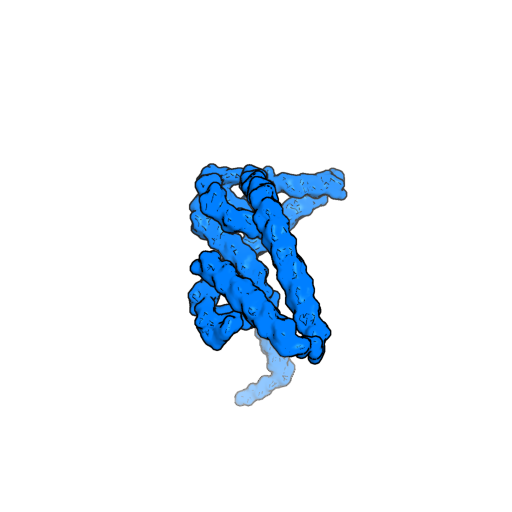110 TYR A CA 1
ATOM 880 C C . TYR A 1 110 ? 0.985 -10.191 -12.966 1.00 93.31 110 TYR A C 1
ATOM 882 O O . TYR A 1 110 ? 1.876 -10.345 -13.797 1.00 93.31 110 TYR A O 1
ATOM 890 N N . ASN A 1 111 ? 0.121 -9.179 -13.054 1.00 90.44 111 ASN A N 1
ATOM 891 C CA . ASN A 1 111 ? 0.329 -8.092 -14.009 1.00 90.44 111 ASN A CA 1
ATOM 892 C C . ASN A 1 111 ? 1.302 -7.041 -13.444 1.00 90.44 111 ASN A C 1
ATOM 894 O O . ASN A 1 111 ? 1.424 -6.864 -12.227 1.00 90.44 111 ASN A O 1
ATOM 898 N N . ARG A 1 112 ? 1.953 -6.294 -14.347 1.00 89.31 112 ARG A N 1
ATOM 899 C CA . ARG A 1 112 ? 2.939 -5.255 -14.002 1.00 89.31 112 ARG A CA 1
ATOM 900 C C . ARG A 1 112 ? 2.397 -4.227 -13.003 1.00 89.31 112 ARG A C 1
ATOM 902 O O . ARG A 1 112 ? 3.092 -3.878 -12.059 1.00 89.31 112 ARG A O 1
ATOM 909 N N . MET A 1 113 ? 1.149 -3.784 -13.172 1.00 89.94 113 MET A N 1
ATOM 910 C CA . MET A 1 113 ? 0.530 -2.781 -12.294 1.00 89.94 113 MET A CA 1
ATOM 911 C C . MET A 1 113 ? 0.311 -3.290 -10.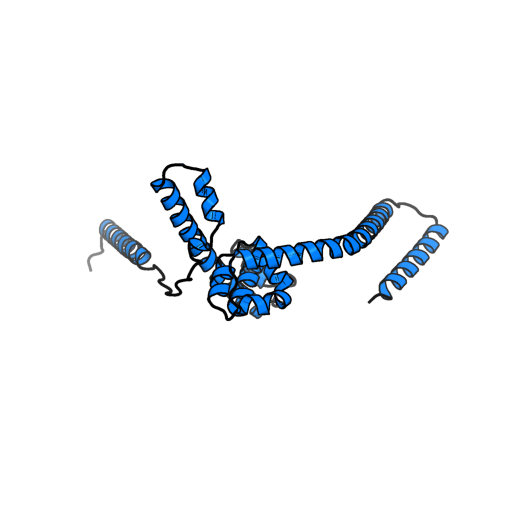868 1.00 89.94 113 MET A C 1
ATOM 913 O O . MET A 1 113 ? 0.438 -2.541 -9.907 1.00 89.94 113 MET A O 1
ATOM 917 N N . THR A 1 114 ? -0.036 -4.563 -10.705 1.00 90.75 114 THR A N 1
ATOM 918 C CA . THR A 1 114 ? -0.241 -5.175 -9.387 1.00 90.75 114 THR A CA 1
ATOM 919 C C . THR A 1 114 ? 1.089 -5.343 -8.677 1.00 90.75 114 THR A C 1
ATOM 921 O O . THR A 1 114 ? 1.204 -4.939 -7.523 1.00 90.75 114 THR A O 1
ATOM 924 N N . ALA A 1 115 ? 2.113 -5.818 -9.390 1.00 93.25 115 ALA A N 1
ATOM 925 C CA . ALA A 1 115 ? 3.467 -5.874 -8.856 1.00 93.25 115 ALA A CA 1
ATOM 926 C C . ALA A 1 115 ? 3.978 -4.480 -8.452 1.00 93.25 115 ALA A C 1
ATOM 928 O O . ALA A 1 115 ? 4.484 -4.313 -7.346 1.00 93.25 115 ALA A O 1
ATOM 929 N N . LEU A 1 116 ? 3.764 -3.464 -9.296 1.00 93.25 116 LEU A N 1
ATOM 930 C CA . LEU A 1 116 ? 4.125 -2.075 -9.007 1.00 93.25 116 LEU A CA 1
ATOM 931 C C . LEU A 1 116 ? 3.454 -1.555 -7.726 1.00 93.25 116 LEU A C 1
ATOM 933 O O . LEU A 1 116 ? 4.124 -0.977 -6.880 1.00 93.25 116 LEU A O 1
ATOM 937 N N . ARG A 1 117 ? 2.162 -1.836 -7.529 1.00 92.81 117 ARG A N 1
ATOM 938 C CA . ARG A 1 117 ? 1.409 -1.413 -6.332 1.00 92.81 117 ARG A CA 1
ATOM 939 C C . ARG A 1 117 ? 1.941 -2.038 -5.043 1.00 92.81 117 ARG A C 1
ATOM 941 O O . ARG A 1 117 ? 2.014 -1.362 -4.018 1.00 92.81 117 ARG A O 1
ATOM 948 N N . HIS A 1 118 ? 2.349 -3.307 -5.090 1.00 95.38 118 HIS A N 1
ATOM 949 C CA . HIS A 1 118 ? 3.023 -3.947 -3.959 1.00 95.38 118 HIS A CA 1
ATOM 950 C C . HIS A 1 118 ? 4.383 -3.298 -3.674 1.00 95.38 118 HIS A C 1
ATOM 952 O O . HIS A 1 118 ? 4.687 -3.009 -2.518 1.00 95.38 118 HIS A O 1
ATOM 958 N N . ARG A 1 119 ? 5.166 -3.001 -4.720 1.00 95.56 119 ARG A N 1
ATOM 959 C CA . ARG A 1 119 ? 6.459 -2.309 -4.594 1.00 95.56 119 ARG A CA 1
ATOM 960 C C . ARG A 1 119 ? 6.312 -0.911 -3.995 1.00 95.56 119 ARG A C 1
ATOM 962 O O . ARG A 1 119 ? 7.011 -0.604 -3.041 1.00 95.56 119 ARG A O 1
ATOM 969 N N . HIS A 1 120 ? 5.365 -0.106 -4.480 1.00 95.88 120 HIS A N 1
ATOM 970 C CA . HIS A 1 120 ? 5.081 1.225 -3.936 1.00 95.88 120 HIS A CA 1
ATOM 971 C C . HIS A 1 120 ? 4.737 1.179 -2.443 1.00 95.88 120 HIS A C 1
ATOM 973 O O . HIS A 1 120 ? 5.256 1.978 -1.665 1.00 95.88 120 HIS A O 1
ATOM 979 N N . ARG A 1 121 ? 3.891 0.223 -2.022 1.00 95.19 121 ARG A N 1
ATOM 980 C CA . ARG A 1 121 ? 3.582 0.029 -0.597 1.00 95.19 121 ARG A CA 1
ATOM 981 C C . ARG A 1 121 ? 4.841 -0.301 0.200 1.00 95.19 121 ARG A C 1
ATOM 983 O O . ARG A 1 121 ? 5.052 0.290 1.254 1.00 95.19 121 ARG A O 1
ATOM 990 N N . TYR A 1 122 ? 5.639 -1.252 -0.285 1.00 96.31 122 TYR A N 1
ATOM 991 C CA . TYR A 1 122 ? 6.865 -1.675 0.385 1.00 96.31 122 TYR A CA 1
ATOM 992 C C . TYR A 1 122 ? 7.869 -0.527 0.511 1.00 96.31 122 TYR A C 1
ATOM 994 O O . TYR A 1 122 ? 8.385 -0.299 1.598 1.00 96.31 122 TYR A O 1
ATOM 1002 N N . GLU A 1 123 ? 8.077 0.246 -0.553 1.00 94.94 123 GLU A N 1
ATOM 1003 C CA . GLU A 1 123 ? 8.973 1.404 -0.556 1.00 94.94 123 GLU A CA 1
ATOM 1004 C C . GLU A 1 123 ? 8.544 2.462 0.470 1.00 94.94 123 GLU A C 1
ATOM 1006 O O . GLU A 1 123 ? 9.342 2.841 1.323 1.00 94.94 123 GLU A O 1
ATOM 1011 N N . LEU A 1 124 ? 7.265 2.860 0.482 1.00 94.00 124 LEU A N 1
ATOM 1012 C CA . LEU A 1 124 ? 6.745 3.780 1.504 1.00 94.00 124 LEU A CA 1
ATOM 1013 C C . LEU A 1 124 ? 6.935 3.231 2.922 1.00 94.00 124 LEU A C 1
ATOM 1015 O O . LEU A 1 124 ? 7.275 3.977 3.840 1.00 94.00 124 LEU A O 1
ATOM 1019 N N . TYR A 1 125 ? 6.716 1.928 3.106 1.00 93.88 125 TYR A N 1
ATOM 1020 C CA . TYR A 1 125 ? 6.846 1.266 4.400 1.00 93.88 125 TYR A CA 1
ATOM 1021 C C . TYR A 1 125 ? 8.292 1.275 4.919 1.00 93.88 125 TYR A C 1
ATOM 1023 O O . TYR A 1 125 ? 8.505 1.562 6.096 1.00 93.88 125 TYR A O 1
ATOM 1031 N N . ILE A 1 126 ? 9.283 0.986 4.067 1.00 93.81 126 ILE A N 1
ATOM 1032 C CA . ILE A 1 126 ? 10.700 0.973 4.472 1.00 93.81 126 ILE A CA 1
ATOM 1033 C C . ILE A 1 126 ? 11.294 2.378 4.615 1.00 93.81 126 ILE A C 1
ATOM 1035 O O . ILE A 1 126 ? 12.202 2.569 5.422 1.00 93.81 126 ILE A O 1
ATOM 1039 N N . GLU A 1 127 ? 10.807 3.354 3.843 1.00 92.56 127 GLU A N 1
ATOM 1040 C CA . GLU A 1 127 ? 11.286 4.741 3.901 1.00 92.56 127 GLU A CA 1
ATOM 1041 C C . GLU A 1 127 ? 10.766 5.492 5.134 1.00 92.56 127 GLU A C 1
ATOM 1043 O O . GLU A 1 127 ? 11.442 6.400 5.622 1.00 92.56 127 GLU A O 1
ATOM 1048 N N . THR A 1 128 ? 9.596 5.103 5.647 1.00 91.19 128 THR A N 1
ATOM 1049 C CA . THR A 1 128 ? 8.991 5.677 6.856 1.00 91.19 128 THR A CA 1
ATOM 1050 C C . THR A 1 128 ? 9.683 5.126 8.099 1.00 91.19 128 THR A C 1
ATOM 1052 O O . THR A 1 128 ? 9.813 3.912 8.233 1.00 91.19 128 THR A O 1
ATOM 1055 N N . LYS A 1 129 ? 10.100 5.970 9.049 1.00 90.44 129 LYS A N 1
ATOM 1056 C CA . LYS A 1 129 ? 10.721 5.510 10.311 1.00 90.44 129 LYS A CA 1
ATOM 1057 C C . LYS A 1 129 ? 9.712 5.387 11.441 1.00 90.44 129 LYS A C 1
ATOM 1059 O O . LYS A 1 129 ? 9.836 4.481 12.263 1.00 90.44 129 LYS A O 1
ATOM 1064 N N . ASN A 1 130 ? 8.717 6.269 11.482 1.00 89.31 130 ASN A N 1
ATOM 1065 C CA . ASN A 1 130 ? 7.668 6.233 12.491 1.00 89.31 130 ASN A CA 1
ATOM 1066 C C . ASN A 1 130 ? 6.855 4.929 12.427 1.00 89.31 130 ASN A C 1
ATOM 1068 O O . ASN A 1 130 ? 6.155 4.645 11.451 1.00 89.31 130 ASN A O 1
ATOM 1072 N N . GLU A 1 131 ? 6.905 4.151 13.508 1.00 86.81 131 GLU A N 1
ATOM 1073 C CA . GLU A 1 131 ? 6.248 2.846 13.571 1.00 86.81 131 GLU A CA 1
ATOM 1074 C C . GLU A 1 131 ? 4.728 2.938 13.444 1.00 86.81 131 GLU A C 1
ATOM 1076 O O . GLU A 1 131 ? 4.126 2.087 12.805 1.00 86.81 131 GLU A O 1
ATOM 1081 N N . LYS A 1 132 ? 4.073 3.974 13.979 1.00 84.31 132 LYS A N 1
ATOM 1082 C CA . LYS A 1 132 ? 2.617 4.124 13.835 1.00 84.31 132 LYS A CA 1
ATOM 1083 C C . LYS A 1 132 ? 2.237 4.310 12.364 1.00 84.31 132 LYS A C 1
ATOM 1085 O O . LYS A 1 132 ? 1.353 3.615 11.866 1.00 84.31 132 LYS A O 1
ATOM 1090 N N . SER A 1 133 ? 2.954 5.174 11.653 1.00 87.38 133 SER A N 1
ATOM 1091 C CA . SER A 1 133 ? 2.731 5.422 10.227 1.00 87.38 133 SER A CA 1
ATOM 1092 C C . SER A 1 133 ? 3.047 4.204 9.360 1.00 87.38 133 SER A C 1
ATOM 1094 O O . SER A 1 133 ? 2.299 3.924 8.423 1.00 87.38 133 SER A O 1
ATOM 1096 N N . LYS A 1 134 ? 4.067 3.406 9.704 1.00 90.06 134 LYS A N 1
ATOM 1097 C CA . LYS A 1 134 ? 4.327 2.119 9.035 1.00 90.06 134 LYS A CA 1
ATOM 1098 C C . LYS A 1 134 ? 3.125 1.181 9.086 1.00 90.06 134 LYS A C 1
ATOM 1100 O O . LYS A 1 134 ? 2.750 0.615 8.059 1.00 90.06 134 LYS A O 1
ATOM 1105 N N . LYS A 1 135 ? 2.485 1.042 10.252 1.00 86.62 135 LYS A N 1
ATOM 1106 C CA . LYS A 1 135 ? 1.282 0.199 10.412 1.00 86.62 135 LYS A CA 1
ATOM 1107 C C . LYS A 1 135 ? 0.132 0.695 9.541 1.00 86.62 135 LYS A C 1
ATOM 1109 O O . LYS A 1 135 ? -0.569 -0.107 8.926 1.00 86.62 135 LYS A O 1
ATOM 1114 N N . LEU A 1 136 ? -0.034 2.016 9.448 1.00 86.00 136 LEU A N 1
ATOM 1115 C CA . LEU A 1 136 ? -1.029 2.628 8.569 1.00 86.00 136 LEU A CA 1
ATOM 1116 C C . LEU A 1 136 ? -0.733 2.312 7.102 1.00 86.00 136 LEU A C 1
ATOM 1118 O O . LEU A 1 136 ? -1.606 1.796 6.411 1.00 86.00 136 LEU A O 1
ATOM 1122 N N . ILE A 1 137 ? 0.500 2.536 6.640 1.00 89.94 137 ILE A N 1
ATOM 1123 C CA . ILE A 1 137 ? 0.926 2.229 5.266 1.00 89.94 137 ILE A CA 1
ATOM 1124 C C . ILE A 1 137 ? 0.715 0.747 4.948 1.00 89.94 137 ILE A C 1
ATOM 1126 O O . ILE A 1 137 ? 0.211 0.403 3.879 1.00 89.94 137 ILE A O 1
ATOM 1130 N N . ALA A 1 138 ? 1.028 -0.148 5.882 1.00 89.25 138 ALA A N 1
ATOM 1131 C CA . ALA A 1 138 ? 0.785 -1.572 5.711 1.00 89.25 138 ALA A CA 1
ATOM 1132 C C . ALA A 1 138 ? -0.708 -1.888 5.488 1.00 89.25 138 ALA A C 1
ATOM 1134 O O . ALA A 1 138 ? -1.033 -2.706 4.629 1.00 89.25 138 ALA A O 1
ATOM 1135 N N . ALA A 1 139 ? -1.610 -1.196 6.190 1.00 83.69 139 ALA A N 1
ATOM 1136 C CA . ALA A 1 139 ? -3.056 -1.430 6.154 1.00 83.69 139 ALA A CA 1
ATOM 1137 C C . ALA A 1 139 ? -3.839 -0.575 5.134 1.00 83.69 139 ALA A C 1
ATOM 1139 O O . ALA A 1 139 ? -5.022 -0.832 4.906 1.00 83.69 139 ALA A O 1
ATOM 1140 N N . LEU A 1 140 ? -3.224 0.433 4.502 1.00 84.69 140 LEU A N 1
ATOM 1141 C CA . LEU A 1 140 ? -3.910 1.319 3.551 1.00 84.69 140 LEU A CA 1
ATOM 1142 C C . LEU A 1 140 ? -4.517 0.547 2.372 1.00 84.69 140 LEU A C 1
ATOM 1144 O O . LEU A 1 140 ? -3.965 -0.451 1.911 1.00 84.69 140 LEU A O 1
ATOM 1148 N N . SER A 1 141 ? -5.622 1.031 1.804 1.00 83.25 141 SER A N 1
ATOM 1149 C CA . SER A 1 141 ? -6.107 0.478 0.535 1.00 83.25 141 SER A CA 1
ATOM 1150 C C . SER A 1 141 ? -5.133 0.816 -0.596 1.00 83.25 141 SER A C 1
ATOM 1152 O O . SER A 1 141 ? -4.411 1.815 -0.548 1.00 83.25 141 SER A O 1
ATOM 1154 N N . THR A 1 142 ? -5.114 0.006 -1.649 1.00 83.44 142 THR A N 1
ATOM 1155 C CA . THR A 1 142 ? -4.208 0.230 -2.780 1.00 83.44 142 THR A CA 1
ATOM 1156 C C . THR A 1 142 ? -4.477 1.559 -3.504 1.00 83.44 142 THR A C 1
ATOM 1158 O O . THR A 1 142 ? -3.540 2.161 -4.014 1.00 83.44 142 THR A O 1
ATOM 1161 N N . ILE A 1 143 ? -5.704 2.096 -3.452 1.00 84.00 143 ILE A N 1
ATOM 1162 C CA . ILE A 1 143 ? -6.007 3.454 -3.945 1.00 84.00 143 ILE A CA 1
ATOM 1163 C C . ILE A 1 143 ? -5.220 4.509 -3.159 1.00 84.00 143 ILE A C 1
ATOM 1165 O O . ILE A 1 143 ? -4.610 5.393 -3.756 1.00 84.00 143 ILE A O 1
ATOM 1169 N N . TYR A 1 144 ? -5.227 4.425 -1.827 1.00 85.12 144 TYR A N 1
ATOM 1170 C CA . TYR A 1 144 ? -4.511 5.389 -0.993 1.00 85.12 144 TYR A CA 1
ATOM 1171 C C . TYR A 1 144 ? -2.996 5.202 -1.049 1.00 85.12 144 TYR A C 1
ATOM 1173 O O . TYR A 1 144 ? -2.291 6.197 -0.969 1.00 85.12 144 TYR A O 1
ATOM 1181 N N . ILE A 1 145 ? -2.493 3.981 -1.259 1.00 89.69 145 ILE A N 1
ATOM 1182 C CA . ILE A 1 145 ? -1.062 3.751 -1.514 1.00 89.69 145 ILE A CA 1
ATOM 1183 C C . ILE A 1 145 ? -0.601 4.460 -2.779 1.00 89.69 145 ILE A C 1
ATOM 1185 O O . ILE A 1 145 ? 0.387 5.181 -2.733 1.00 89.69 145 ILE A O 1
ATOM 1189 N N . GLU A 1 146 ? -1.316 4.304 -3.892 1.00 89.19 146 GLU A N 1
ATOM 1190 C CA . GLU A 1 146 ? -0.933 4.957 -5.149 1.00 89.19 146 GLU A CA 1
ATOM 1191 C C . GLU A 1 146 ? -0.927 6.482 -5.011 1.00 89.19 146 GLU A C 1
ATOM 1193 O O . GLU A 1 146 ? -0.025 7.158 -5.507 1.00 89.19 146 GLU A O 1
ATOM 1198 N N . LYS A 1 147 ? -1.914 7.032 -4.293 1.00 87.25 147 LYS A N 1
ATOM 1199 C CA . LYS A 1 147 ? -1.950 8.464 -3.994 1.00 87.25 147 LYS A CA 1
ATOM 1200 C C . LYS A 1 147 ? -0.803 8.882 -3.065 1.00 87.25 147 LYS A C 1
ATOM 1202 O O . LYS A 1 147 ? -0.132 9.863 -3.353 1.00 87.25 147 LYS A O 1
ATOM 1207 N N . ALA A 1 148 ? -0.556 8.145 -1.984 1.00 88.44 148 ALA A N 1
ATOM 1208 C CA . ALA A 1 148 ? 0.530 8.425 -1.045 1.00 88.44 148 ALA A CA 1
ATOM 1209 C C . ALA A 1 148 ? 1.895 8.386 -1.741 1.00 88.44 148 ALA A C 1
ATOM 1211 O O . ALA A 1 148 ? 2.721 9.265 -1.533 1.00 88.44 148 ALA A O 1
ATOM 1212 N N . TYR A 1 149 ? 2.103 7.402 -2.618 1.00 90.06 149 TYR A N 1
ATOM 1213 C CA . TYR A 1 149 ? 3.343 7.238 -3.365 1.00 90.06 149 TYR A CA 1
ATOM 1214 C C . TYR A 1 149 ? 3.575 8.395 -4.340 1.00 90.06 149 TYR A C 1
ATOM 1216 O O . TYR A 1 149 ? 4.688 8.907 -4.445 1.00 90.06 149 TYR A O 1
ATOM 1224 N N . ARG A 1 150 ? 2.514 8.863 -5.012 1.00 88.38 150 ARG A N 1
ATOM 1225 C CA . ARG A 1 150 ? 2.571 10.038 -5.894 1.00 88.38 150 ARG A CA 1
ATOM 1226 C C . ARG A 1 150 ? 3.078 11.289 -5.169 1.00 88.38 150 ARG A C 1
ATOM 1228 O O . ARG A 1 150 ? 3.836 12.041 -5.768 1.00 88.38 150 ARG A O 1
ATOM 1235 N N . TYR A 1 151 ? 2.678 11.485 -3.912 1.00 85.75 151 TYR A N 1
ATOM 1236 C CA . TYR A 1 151 ? 3.062 12.638 -3.083 1.00 85.75 151 TYR A CA 1
ATOM 1237 C C . TYR A 1 151 ? 4.084 12.282 -2.002 1.00 85.75 151 TYR A C 1
ATOM 1239 O O . TYR A 1 151 ? 4.094 12.886 -0.926 1.00 85.75 151 TYR A O 1
ATOM 1247 N N . LYS A 1 152 ? 4.904 11.249 -2.235 1.00 88.12 152 LYS A N 1
ATOM 1248 C CA . LYS A 1 152 ? 5.748 10.676 -1.181 1.00 88.12 152 LYS A CA 1
ATOM 1249 C C . LYS A 1 152 ? 6.691 11.695 -0.548 1.00 88.12 152 LYS A C 1
ATOM 1251 O O . LYS A 1 152 ? 6.961 11.607 0.643 1.00 88.12 152 LYS A O 1
ATOM 1256 N N . ASN A 1 153 ? 7.161 12.674 -1.322 1.00 87.31 153 ASN A N 1
ATOM 1257 C CA . ASN A 1 153 ? 8.081 13.701 -0.842 1.00 87.31 153 ASN A CA 1
ATOM 1258 C C . ASN A 1 153 ? 7.365 14.719 0.052 1.00 87.31 153 ASN A C 1
ATOM 1260 O O . ASN A 1 153 ? 7.914 15.143 1.064 1.00 87.31 153 ASN A O 1
ATOM 1264 N N . GLU A 1 154 ? 6.135 15.082 -0.301 1.00 85.12 154 GLU A N 1
ATOM 1265 C CA . GLU A 1 154 ? 5.325 16.079 0.390 1.00 85.12 154 GLU A CA 1
ATOM 1266 C C . GLU A 1 154 ? 4.713 15.543 1.683 1.00 85.12 154 GLU A C 1
ATOM 1268 O O . GLU A 1 154 ? 4.532 16.303 2.630 1.00 85.12 154 GLU A O 1
ATOM 1273 N N . ILE A 1 155 ? 4.379 14.249 1.735 1.00 85.88 155 ILE A N 1
ATOM 1274 C CA . ILE A 1 155 ? 3.792 13.635 2.936 1.00 85.88 155 ILE A CA 1
ATOM 1275 C C . ILE A 1 155 ? 4.847 13.090 3.904 1.00 85.88 155 ILE A C 1
ATOM 1277 O O . ILE A 1 155 ? 4.498 12.707 5.017 1.00 85.88 155 ILE A O 1
ATOM 1281 N N . LYS A 1 156 ? 6.124 13.043 3.498 1.00 87.25 156 LYS A N 1
ATOM 1282 C CA . LYS A 1 156 ? 7.205 12.395 4.252 1.00 87.25 156 LYS A CA 1
ATOM 1283 C C . LYS A 1 156 ? 7.331 12.912 5.680 1.00 87.25 156 LYS A C 1
ATOM 1285 O O . LYS A 1 156 ? 7.368 12.113 6.606 1.00 87.25 156 LYS A O 1
ATOM 1290 N N . GLU A 1 157 ? 7.383 14.230 5.857 1.00 85.56 157 GLU A N 1
ATOM 1291 C CA . GLU A 1 157 ? 7.529 14.846 7.183 1.00 85.56 157 GLU A CA 1
ATOM 1292 C C . GLU A 1 157 ? 6.345 14.488 8.089 1.00 85.56 157 GLU A C 1
ATOM 1294 O O . GLU A 1 157 ? 6.540 14.058 9.222 1.00 85.56 157 GLU A O 1
ATOM 1299 N N . PHE A 1 158 ? 5.125 14.520 7.549 1.00 84.75 158 PHE A N 1
ATOM 1300 C CA . PHE A 1 158 ? 3.920 14.151 8.289 1.00 84.75 158 PHE A CA 1
ATOM 1301 C C . PHE A 1 158 ? 3.875 12.662 8.652 1.00 84.75 158 PHE A C 1
ATOM 1303 O O . PHE A 1 158 ? 3.426 12.292 9.737 1.00 84.75 158 PHE A O 1
ATOM 1310 N N . LEU A 1 159 ? 4.361 11.780 7.771 1.00 86.19 159 LEU A N 1
ATOM 1311 C CA . LEU A 1 159 ? 4.497 10.362 8.100 1.00 86.19 159 LEU A CA 1
ATOM 1312 C C . LEU A 1 159 ? 5.429 10.165 9.302 1.00 86.19 159 LEU A C 1
ATOM 1314 O O . LEU A 1 159 ? 5.167 9.284 10.118 1.00 86.19 159 LEU A O 1
ATOM 1318 N N . GLU A 1 160 ? 6.450 11.002 9.483 1.00 87.69 160 GLU A N 1
ATOM 1319 C CA . GLU A 1 160 ? 7.338 10.910 10.646 1.00 87.69 160 GLU A CA 1
ATOM 1320 C C . GLU A 1 160 ? 6.716 11.442 11.949 1.00 87.69 160 GLU A C 1
ATOM 1322 O O . GLU A 1 160 ? 7.045 10.947 13.031 1.00 87.69 160 GLU A O 1
ATOM 1327 N N . GLU A 1 161 ? 5.752 12.362 11.867 1.00 84.06 161 GLU A N 1
ATOM 1328 C CA . GLU A 1 161 ? 5.029 12.914 13.025 1.00 84.06 161 GLU A CA 1
ATOM 1329 C C . GLU A 1 161 ? 4.041 11.921 13.674 1.00 84.06 161 GLU A C 1
ATOM 1331 O O . GLU A 1 161 ? 3.651 12.095 14.829 1.00 84.06 161 GLU A O 1
ATOM 1336 N N . GLY A 1 162 ? 3.670 10.834 12.984 1.00 70.94 162 GLY A N 1
ATOM 1337 C CA . GLY A 1 162 ? 2.810 9.781 13.544 1.00 70.94 162 GLY A CA 1
ATOM 1338 C C . GLY A 1 162 ? 1.309 10.080 13.454 1.00 70.94 162 GLY A C 1
ATOM 1339 O O . GLY A 1 162 ? 0.577 9.988 14.451 1.00 70.94 162 GLY A O 1
ATOM 1340 N N . LEU A 1 163 ? 0.851 10.392 12.240 1.00 75.38 163 LEU A N 1
ATOM 1341 C CA . LEU A 1 163 ? -0.545 10.678 11.889 1.00 75.38 163 LEU A CA 1
ATOM 1342 C C . LEU A 1 163 ? -1.532 9.568 12.287 1.00 75.38 163 LEU A C 1
ATOM 1344 O O . LEU A 1 163 ? -1.163 8.415 12.529 1.00 75.38 163 LEU A O 1
ATOM 1348 N N . THR A 1 164 ? -2.821 9.912 12.343 1.00 76.12 164 THR A N 1
ATOM 1349 C CA . THR A 1 164 ? -3.896 8.909 12.301 1.00 76.12 164 THR A CA 1
ATOM 1350 C C . THR A 1 164 ? -4.200 8.496 10.858 1.00 76.12 164 THR A C 1
ATOM 1352 O O . THR A 1 164 ? -3.804 9.166 9.902 1.00 76.12 164 THR A O 1
ATOM 1355 N N . LEU A 1 165 ? -4.937 7.392 10.682 1.00 72.38 165 LEU A N 1
ATOM 1356 C CA . LEU A 1 165 ? -5.385 6.953 9.358 1.00 72.38 165 LEU A CA 1
ATOM 1357 C C . LEU A 1 165 ? -6.200 8.039 8.642 1.00 72.38 165 LEU A C 1
ATOM 1359 O O . LEU A 1 165 ? -6.044 8.226 7.437 1.00 72.38 165 LEU A O 1
ATOM 1363 N N . GLN A 1 166 ? -7.062 8.739 9.383 1.00 74.19 166 GLN A N 1
ATOM 1364 C CA . GLN A 1 166 ? -7.923 9.773 8.823 1.00 74.19 166 GLN A CA 1
ATOM 1365 C C . GLN A 1 166 ? -7.110 10.996 8.400 1.00 74.19 166 GLN A C 1
ATOM 1367 O O . GLN A 1 166 ? -7.261 11.440 7.269 1.00 74.19 166 GLN A O 1
ATOM 1372 N N . ASP A 1 167 ? -6.191 11.469 9.246 1.00 78.81 167 ASP A N 1
ATOM 1373 C CA . ASP A 1 167 ? -5.355 12.630 8.916 1.00 78.81 167 ASP A CA 1
ATOM 1374 C C . ASP A 1 167 ? -4.506 12.362 7.668 1.00 78.81 167 ASP A C 1
ATOM 1376 O O . ASP A 1 167 ? -4.366 13.223 6.803 1.00 78.81 167 ASP A O 1
ATOM 1380 N N . LEU A 1 168 ? -3.986 11.135 7.533 1.00 78.44 168 LEU A N 1
ATOM 1381 C CA . LEU A 1 168 ? -3.249 10.722 6.343 1.00 78.44 168 LEU A CA 1
ATOM 1382 C C . LEU A 1 168 ? -4.138 10.736 5.091 1.00 78.44 168 LEU A C 1
ATOM 1384 O O . LEU A 1 168 ? -3.716 11.227 4.045 1.00 78.44 168 LEU A O 1
ATOM 1388 N N . LYS A 1 169 ? -5.370 10.223 5.181 1.00 80.56 169 LYS A N 1
ATOM 1389 C CA . LYS A 1 169 ? -6.323 10.244 4.061 1.00 80.56 169 LYS A CA 1
ATOM 1390 C C . LYS A 1 169 ? -6.719 11.664 3.679 1.00 80.56 169 LYS A C 1
ATOM 1392 O O . LYS A 1 169 ? -6.682 11.984 2.496 1.00 80.56 169 LYS A O 1
ATOM 1397 N N . ASP A 1 170 ? -7.027 12.506 4.657 1.00 82.94 170 ASP A N 1
ATOM 1398 C CA . ASP A 1 170 ? -7.440 13.893 4.444 1.00 82.94 170 ASP A CA 1
ATOM 1399 C C . ASP A 1 170 ? -6.303 14.719 3.828 1.00 82.94 170 ASP A C 1
ATOM 1401 O O . ASP A 1 170 ? -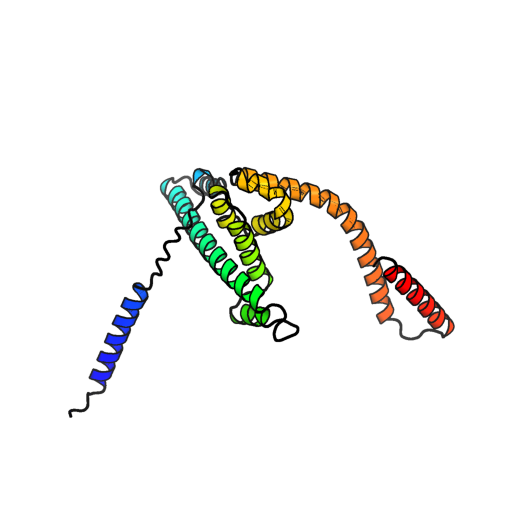6.526 15.482 2.882 1.00 82.94 170 ASP A O 1
ATOM 1405 N N . LEU A 1 171 ? -5.067 14.518 4.299 1.00 81.75 171 LEU A N 1
ATOM 1406 C CA . LEU A 1 171 ? -3.866 15.126 3.724 1.00 81.75 171 LEU A CA 1
ATOM 1407 C C . LEU A 1 171 ? -3.696 14.722 2.254 1.00 81.75 171 LEU A C 1
ATOM 1409 O O . LEU A 1 171 ? -3.546 15.583 1.382 1.00 81.75 171 LEU A O 1
ATOM 1413 N N . ILE A 1 172 ? -3.761 13.418 1.975 1.00 81.56 172 ILE A N 1
ATOM 1414 C CA . ILE A 1 172 ? -3.637 12.864 0.624 1.00 81.56 172 ILE A CA 1
ATOM 1415 C C . ILE A 1 172 ? -4.749 13.395 -0.290 1.00 81.56 172 ILE A C 1
ATOM 1417 O O . ILE A 1 172 ? -4.478 13.813 -1.416 1.00 81.56 172 ILE A O 1
ATOM 1421 N N . ASP A 1 173 ? -5.997 13.390 0.174 1.00 80.81 173 ASP A N 1
ATOM 1422 C CA . ASP A 1 173 ? -7.147 13.805 -0.624 1.00 80.81 173 ASP A CA 1
ATOM 1423 C C . ASP A 1 173 ? -7.134 15.319 -0.881 1.00 80.81 173 ASP A C 1
ATOM 1425 O O . ASP A 1 173 ? -7.424 15.747 -1.998 1.00 80.81 173 ASP A O 1
ATOM 1429 N N . THR A 1 174 ? -6.686 16.139 0.073 1.00 78.62 174 THR A N 1
ATOM 1430 C CA . THR A 1 174 ? -6.509 17.589 -0.128 1.00 78.62 174 THR A CA 1
ATOM 1431 C C . THR A 1 174 ? -5.454 17.887 -1.199 1.00 78.62 174 THR A C 1
ATOM 1433 O O . THR A 1 174 ? -5.677 18.718 -2.089 1.00 78.62 174 THR A O 1
ATOM 1436 N N . LYS A 1 175 ? -4.314 17.183 -1.166 1.00 74.62 175 LYS A N 1
ATOM 1437 C CA . LYS A 1 175 ? -3.257 17.295 -2.189 1.00 74.62 175 LYS A CA 1
ATOM 1438 C C . LYS A 1 175 ? -3.719 16.779 -3.555 1.00 74.62 175 LYS A C 1
ATOM 1440 O O . LYS A 1 175 ? -3.460 17.406 -4.577 1.00 74.62 175 LYS A O 1
ATOM 1445 N N . PHE A 1 176 ? -4.501 15.706 -3.574 1.00 64.81 176 PHE A N 1
ATOM 1446 C CA . PHE A 1 176 ? -5.102 15.181 -4.796 1.00 64.81 176 PHE A CA 1
ATOM 1447 C C . PHE A 1 176 ? -6.129 16.129 -5.421 1.00 64.81 176 PHE A C 1
ATOM 1449 O O . PHE A 1 176 ? -6.138 16.318 -6.635 1.00 64.81 176 PHE A O 1
ATOM 1456 N N . ILE A 1 177 ? -6.986 16.754 -4.613 1.00 63.06 177 ILE A N 1
ATOM 1457 C CA . ILE A 1 177 ? -7.979 17.725 -5.090 1.00 63.06 177 ILE A CA 1
ATOM 1458 C C . ILE A 1 177 ? -7.291 18.983 -5.632 1.00 63.06 177 ILE A C 1
ATOM 1460 O O . ILE A 1 177 ? -7.715 19.508 -6.661 1.00 63.06 177 ILE A O 1
ATOM 1464 N N . THR A 1 178 ? -6.238 19.463 -4.965 1.00 61.97 178 THR A N 1
ATOM 1465 C CA . THR A 1 178 ? -5.451 20.611 -5.448 1.00 61.97 178 THR A CA 1
ATOM 1466 C C . THR A 1 178 ? -4.733 20.282 -6.755 1.00 61.97 178 THR A C 1
ATOM 1468 O O . THR A 1 178 ? -4.912 21.018 -7.720 1.00 61.97 178 THR A O 1
ATOM 1471 N N . GLN A 1 179 ? -4.074 19.122 -6.862 1.00 60.03 179 GLN A N 1
ATOM 1472 C CA . GLN A 1 179 ? -3.475 18.697 -8.130 1.00 60.03 179 GLN A CA 1
ATOM 1473 C C . GLN A 1 179 ? -4.520 18.501 -9.232 1.00 60.03 179 GLN A C 1
ATOM 1475 O O . GLN A 1 179 ? -4.280 18.937 -10.345 1.00 60.03 179 GLN A O 1
ATOM 1480 N N . LYS A 1 180 ? -5.693 17.912 -8.967 1.00 57.88 180 LYS A N 1
ATOM 1481 C CA . LYS A 1 180 ? -6.750 17.790 -9.990 1.00 57.88 180 LYS A CA 1
ATOM 1482 C C . LYS A 1 180 ? -7.212 19.141 -10.534 1.00 57.88 180 LYS A C 1
ATOM 1484 O O . LYS A 1 180 ? -7.568 19.231 -11.705 1.00 57.88 180 LYS A O 1
ATOM 1489 N N . LYS A 1 181 ? -7.218 20.189 -9.705 1.00 55.50 181 LYS A N 1
ATOM 1490 C CA . LYS A 1 181 ? -7.529 21.550 -10.164 1.00 55.50 181 LYS A CA 1
ATOM 1491 C C . LYS A 1 181 ? -6.443 22.100 -11.095 1.00 55.50 181 LYS A C 1
ATOM 1493 O O . LYS A 1 181 ? -6.789 22.774 -12.061 1.00 55.50 181 LYS A O 1
ATOM 1498 N N . ASP A 1 182 ? -5.178 21.772 -10.845 1.00 51.53 182 ASP A N 1
ATOM 1499 C CA . ASP A 1 182 ? -4.048 22.189 -11.686 1.00 51.53 182 ASP A CA 1
ATOM 1500 C C . ASP A 1 182 ? -3.892 21.317 -12.951 1.00 51.53 182 ASP A C 1
ATOM 1502 O O . ASP A 1 182 ? -3.635 21.832 -14.040 1.00 51.53 182 ASP A O 1
ATOM 1506 N N . GLU A 1 183 ? -4.120 20.004 -12.843 1.00 52.34 183 GLU A N 1
ATOM 1507 C CA . GLU A 1 183 ? -4.092 19.041 -13.948 1.00 52.34 183 GLU A CA 1
ATOM 1508 C C . GLU A 1 183 ? -5.243 19.261 -14.922 1.00 52.34 183 GLU A C 1
ATOM 1510 O O . GLU A 1 183 ? -5.003 19.181 -16.117 1.00 52.34 183 GLU A O 1
ATOM 1515 N N . ASN A 1 184 ? -6.455 19.610 -14.474 1.00 48.66 184 ASN A N 1
ATOM 1516 C CA . ASN A 1 184 ? -7.559 19.894 -15.399 1.00 48.66 184 ASN A CA 1
ATOM 1517 C C . ASN A 1 184 ? -7.238 21.061 -16.352 1.00 48.66 184 ASN A C 1
ATOM 1519 O O . ASN A 1 184 ? -7.613 21.000 -17.516 1.00 48.66 184 ASN A O 1
ATOM 1523 N N . LYS A 1 185 ? -6.468 22.068 -15.913 1.00 49.56 185 LYS A N 1
ATOM 1524 C CA . LYS A 1 185 ? -6.017 23.166 -16.788 1.00 49.56 185 LYS A CA 1
ATOM 1525 C C . LYS A 1 185 ? -5.042 22.703 -17.875 1.00 49.56 185 LYS A C 1
ATOM 1527 O O . LYS A 1 185 ? -5.145 23.141 -19.012 1.00 49.56 185 LYS A O 1
ATOM 1532 N N . LYS A 1 186 ? -4.105 21.813 -17.531 1.00 48.69 186 LYS A N 1
ATOM 1533 C CA . LYS A 1 186 ? -3.074 21.297 -18.454 1.00 48.69 186 LYS A CA 1
ATOM 1534 C C . LYS A 1 186 ? -3.590 20.145 -19.331 1.00 48.69 186 LYS A C 1
ATOM 1536 O O . LYS A 1 186 ? -3.185 20.001 -20.481 1.00 48.69 186 LYS A O 1
ATOM 1541 N N . SER A 1 187 ? -4.490 19.333 -18.782 1.00 49.91 187 SER A N 1
ATOM 1542 C CA . SER A 1 187 ? -5.143 18.195 -19.430 1.00 49.91 187 SER A CA 1
ATOM 1543 C C . SER A 1 187 ? -6.121 18.657 -20.498 1.00 49.91 187 SER A C 1
ATOM 1545 O O . SER A 1 187 ? -6.093 18.095 -21.581 1.00 49.91 187 SER A O 1
ATOM 1547 N N . GLU A 1 188 ? -6.933 19.693 -20.258 1.00 48.28 188 GLU A N 1
ATOM 1548 C CA . GLU A 1 188 ? -7.855 20.202 -21.285 1.00 48.28 188 GLU A CA 1
ATOM 1549 C C . GLU A 1 188 ? -7.102 20.703 -22.532 1.00 48.28 188 GLU A C 1
ATOM 1551 O O . GLU A 1 188 ? -7.483 20.371 -23.654 1.00 48.28 188 GLU A O 1
ATOM 1556 N N . GLU A 1 189 ? -5.982 21.415 -22.371 1.00 49.38 189 GLU A N 1
ATOM 1557 C CA . GLU A 1 189 ? -5.166 21.898 -23.499 1.00 49.38 189 GLU A CA 1
ATOM 1558 C C . GLU A 1 189 ? -4.464 20.757 -24.263 1.00 49.38 189 GLU A C 1
ATOM 1560 O O . GLU A 1 189 ? -4.480 20.727 -25.501 1.00 49.38 189 GLU A O 1
ATOM 1565 N N . LEU A 1 190 ? -3.900 19.774 -23.550 1.00 53.41 190 LEU A N 1
ATOM 1566 C CA . LEU A 1 190 ? -3.239 18.607 -24.151 1.00 53.41 190 LEU A CA 1
ATOM 1567 C C . LEU A 1 190 ? -4.231 17.634 -24.800 1.00 53.41 190 LEU A C 1
ATOM 1569 O O . LEU A 1 190 ? -3.945 17.079 -25.861 1.00 53.41 190 LEU A O 1
ATOM 1573 N N . GLU A 1 191 ? -5.405 17.436 -24.208 1.00 46.81 191 GLU A N 1
ATOM 1574 C CA . GLU A 1 191 ? -6.441 16.530 -24.705 1.00 46.81 191 GLU A CA 1
ATOM 1575 C C . GLU A 1 191 ? -7.127 17.120 -25.949 1.00 46.81 191 GLU A C 1
ATOM 1577 O O . GLU A 1 191 ? -7.295 16.413 -26.945 1.00 46.81 191 GLU A O 1
ATOM 1582 N N . ILE A 1 192 ? -7.389 18.435 -25.985 1.00 53.06 192 ILE A N 1
ATOM 1583 C CA . ILE A 1 192 ? -7.860 19.139 -27.194 1.00 53.06 192 ILE A CA 1
ATOM 1584 C C . ILE A 1 192 ? -6.829 19.035 -28.328 1.00 53.06 192 ILE A C 1
ATOM 1586 O O . ILE A 1 192 ? -7.197 18.768 -29.479 1.00 53.06 192 ILE A O 1
ATOM 1590 N N . THR A 1 193 ? -5.544 19.212 -28.018 1.00 58.62 193 THR A N 1
ATOM 1591 C CA . THR A 1 193 ? -4.454 19.128 -29.004 1.00 58.62 193 THR A CA 1
ATOM 1592 C C . THR A 1 193 ? -4.289 17.698 -29.528 1.00 58.62 193 THR A C 1
ATOM 1594 O O . THR A 1 193 ? -4.262 17.477 -30.740 1.00 58.62 193 THR A O 1
ATOM 1597 N N . THR A 1 194 ? -4.314 16.703 -28.640 1.00 55.47 194 THR A N 1
ATOM 1598 C CA . THR A 1 194 ? -4.208 15.275 -28.984 1.00 55.47 194 THR A CA 1
ATOM 1599 C C . THR A 1 194 ? -5.403 14.796 -29.812 1.00 55.47 194 THR A C 1
ATOM 1601 O O . THR A 1 194 ? -5.231 14.090 -30.808 1.00 55.47 194 THR A O 1
ATOM 1604 N N . LEU A 1 195 ? -6.627 15.214 -29.469 1.00 55.34 195 LEU A N 1
ATOM 1605 C CA . LEU A 1 195 ? -7.831 14.896 -30.245 1.00 55.34 195 LEU A CA 1
ATOM 1606 C C . LEU A 1 195 ? -7.793 15.525 -31.646 1.00 55.34 195 LEU A C 1
ATOM 1608 O O . LEU A 1 195 ? -8.187 14.874 -32.619 1.00 55.34 195 LEU A O 1
ATOM 1612 N N . ARG A 1 196 ? -7.285 16.760 -31.781 1.00 58.44 196 ARG A N 1
ATOM 1613 C CA . ARG A 1 196 ? -7.086 17.411 -33.089 1.00 58.44 196 ARG A CA 1
ATOM 1614 C C . ARG A 1 196 ? -6.055 16.670 -33.940 1.00 58.44 196 ARG A C 1
ATOM 1616 O O . ARG A 1 196 ? -6.349 16.373 -35.098 1.00 58.44 196 ARG A O 1
ATOM 1623 N N . ILE A 1 197 ? -4.908 16.306 -33.366 1.00 65.31 197 ILE A N 1
ATOM 1624 C CA . ILE A 1 197 ? -3.847 15.553 -34.052 1.00 65.31 197 ILE A CA 1
ATOM 1625 C C . ILE A 1 197 ? -4.363 14.182 -34.510 1.00 65.31 197 ILE A C 1
ATOM 1627 O O . ILE A 1 197 ? -4.241 13.831 -35.684 1.00 65.31 197 ILE A O 1
ATOM 1631 N N . ASN A 1 198 ? -5.044 13.435 -33.639 1.00 61.25 198 ASN A N 1
ATOM 1632 C CA . ASN A 1 198 ? -5.602 12.124 -33.985 1.00 61.25 198 ASN A CA 1
ATOM 1633 C C . ASN A 1 198 ? -6.655 12.203 -35.104 1.00 61.25 198 ASN A C 1
ATOM 1635 O O . ASN A 1 198 ? -6.700 11.340 -35.987 1.00 61.25 198 ASN A O 1
ATOM 1639 N N . LYS A 1 199 ? -7.479 13.259 -35.123 1.00 65.06 199 LYS A N 1
ATOM 1640 C CA . LYS A 1 199 ? -8.448 13.505 -36.201 1.00 65.06 199 LYS A CA 1
ATOM 1641 C C . LYS A 1 199 ? -7.752 13.773 -37.541 1.00 65.06 199 LYS A C 1
ATOM 1643 O O . LYS A 1 199 ? -8.175 13.224 -38.563 1.00 65.06 199 LYS A O 1
ATOM 1648 N N . ILE A 1 200 ? -6.661 14.539 -37.534 1.00 67.00 200 ILE A N 1
ATOM 1649 C CA . ILE A 1 200 ? -5.818 14.794 -38.710 1.00 67.00 200 ILE A CA 1
ATOM 1650 C C . ILE A 1 200 ? -5.179 13.480 -39.210 1.00 67.00 200 ILE A C 1
ATOM 1652 O O . ILE A 1 200 ? -5.378 13.108 -40.368 1.00 67.00 200 ILE A O 1
ATOM 1656 N N . PHE A 1 201 ? -4.545 12.693 -38.329 1.00 61.78 201 PHE A N 1
ATOM 1657 C CA . PHE A 1 201 ? -3.952 11.384 -38.664 1.00 61.78 201 PHE A CA 1
ATOM 1658 C C . PHE A 1 201 ? -4.954 10.374 -39.233 1.00 61.78 201 PHE A C 1
ATOM 1660 O O . PHE A 1 201 ? -4.652 9.648 -40.182 1.00 61.78 201 PHE A O 1
ATOM 1667 N N . SER A 1 202 ? -6.177 10.340 -38.699 1.00 60.03 202 SER A N 1
ATOM 1668 C CA . SER A 1 202 ? -7.233 9.461 -39.217 1.00 60.03 202 SER A CA 1
ATOM 1669 C C . SER A 1 202 ? -7.686 9.832 -40.637 1.00 60.03 202 SER A C 1
ATOM 1671 O O . SER A 1 202 ? -8.145 8.966 -41.386 1.00 60.03 202 SER A O 1
ATOM 1673 N N . SER A 1 203 ? -7.526 11.102 -41.019 1.00 62.97 203 SER A N 1
ATOM 1674 C CA . SER A 1 203 ? -7.884 11.617 -42.342 1.00 62.97 203 SER A CA 1
ATOM 1675 C C . SER A 1 203 ? -6.801 11.302 -43.381 1.00 62.97 203 SER A C 1
ATOM 1677 O O . SER A 1 203 ? -7.144 10.957 -44.510 1.00 62.97 203 SER A O 1
ATOM 1679 N N . PHE A 1 204 ? -5.520 11.289 -42.987 1.00 61.62 204 PHE A N 1
ATOM 1680 C CA . PHE A 1 204 ? -4.400 10.884 -43.852 1.00 61.62 204 PHE A CA 1
ATOM 1681 C C . PHE A 1 204 ? -4.537 9.457 -44.392 1.00 61.62 204 PHE A C 1
ATOM 1683 O O . PHE A 1 204 ? -4.275 9.214 -45.566 1.00 61.62 204 PHE A O 1
ATOM 1690 N N . ARG A 1 205 ? -5.040 8.516 -43.580 1.00 56.47 205 ARG A N 1
ATOM 1691 C CA . ARG A 1 205 ? -5.240 7.111 -43.998 1.00 56.47 205 ARG A CA 1
ATOM 1692 C C . ARG A 1 205 ? -6.267 6.923 -45.123 1.00 56.47 205 ARG A C 1
ATOM 1694 O O . ARG A 1 205 ? -6.368 5.827 -45.662 1.00 56.47 205 ARG A O 1
ATOM 1701 N N . LYS A 1 206 ? -7.055 7.954 -45.448 1.00 57.81 206 LYS A N 1
ATOM 1702 C CA . LYS A 1 206 ? -8.098 7.915 -46.489 1.00 57.81 206 LYS A CA 1
ATOM 1703 C C . LYS A 1 206 ? -7.687 8.620 -47.783 1.00 57.81 206 LYS A C 1
ATOM 1705 O O . LYS A 1 206 ? -8.443 8.591 -48.752 1.00 57.81 206 LYS A O 1
ATOM 1710 N N . ILE A 1 207 ? -6.517 9.254 -47.809 1.00 61.16 207 ILE A N 1
ATOM 1711 C CA . ILE A 1 207 ? -6.014 9.953 -48.989 1.00 61.16 207 ILE A CA 1
ATOM 1712 C C . ILE A 1 207 ? -5.437 8.909 -49.943 1.00 61.16 207 ILE A C 1
ATOM 1714 O O . ILE A 1 207 ? -4.462 8.240 -49.621 1.00 61.16 207 ILE A O 1
ATOM 1718 N N . THR A 1 208 ? -6.067 8.739 -51.104 1.00 57.97 208 THR A N 1
ATOM 1719 C CA . THR A 1 208 ? -5.683 7.702 -52.076 1.00 57.97 208 THR A CA 1
ATOM 1720 C C . THR A 1 208 ? -5.122 8.262 -53.381 1.00 57.97 208 THR A C 1
ATOM 1722 O O . THR A 1 208 ? -4.425 7.530 -54.073 1.00 57.97 208 THR A O 1
ATOM 1725 N N . VAL A 1 209 ? -5.322 9.552 -53.693 1.00 58.97 209 VAL A N 1
ATOM 1726 C CA . VAL A 1 209 ? -4.664 10.250 -54.817 1.00 58.97 209 VAL A CA 1
ATOM 1727 C C . VAL A 1 209 ? -4.547 11.749 -54.497 1.00 58.97 209 VAL A C 1
ATOM 1729 O O . VAL A 1 209 ? -5.549 12.384 -54.168 1.00 58.97 209 VAL A O 1
ATOM 1732 N N . MET A 1 210 ? -3.345 12.324 -54.605 1.00 60.69 210 MET A N 1
ATOM 1733 C CA . MET A 1 210 ? -3.094 13.773 -54.522 1.00 60.69 210 MET A CA 1
ATOM 1734 C C . MET A 1 210 ? -2.449 14.255 -55.823 1.00 60.69 210 MET A C 1
ATOM 1736 O O . MET A 1 210 ? -1.691 13.506 -56.431 1.00 60.69 210 MET A O 1
ATOM 1740 N N . ASP A 1 211 ? -2.747 15.488 -56.249 1.00 72.00 211 ASP A N 1
ATOM 1741 C CA . ASP A 1 211 ? -1.953 16.136 -57.300 1.00 72.00 211 ASP A CA 1
ATOM 1742 C C . ASP A 1 211 ? -0.571 16.533 -56.752 1.00 72.00 211 ASP A C 1
ATOM 1744 O O . ASP A 1 211 ? -0.427 16.773 -55.548 1.00 72.00 211 ASP A O 1
ATOM 1748 N N . ASP A 1 212 ? 0.432 16.603 -57.629 1.00 73.25 212 ASP A N 1
ATOM 1749 C CA . ASP A 1 212 ? 1.828 16.822 -57.232 1.00 73.25 212 ASP A CA 1
ATOM 1750 C C . ASP A 1 212 ? 2.032 18.135 -56.454 1.00 73.25 212 ASP A C 1
ATOM 1752 O O . ASP A 1 212 ? 2.807 18.167 -55.502 1.00 73.25 212 ASP A O 1
ATOM 1756 N N . LYS A 1 213 ? 1.263 19.192 -56.759 1.00 75.69 213 LYS A N 1
ATOM 1757 C CA . LYS A 1 213 ? 1.359 20.486 -56.056 1.00 75.69 213 LYS A CA 1
ATOM 1758 C C . LYS A 1 213 ? 0.795 20.422 -54.640 1.00 75.69 213 LYS A C 1
ATOM 1760 O O . LYS A 1 213 ? 1.299 21.081 -53.734 1.00 75.69 213 LYS A O 1
ATOM 1765 N N . LYS A 1 214 ? -0.279 19.658 -54.426 1.00 72.19 214 LYS A N 1
ATOM 1766 C CA . LYS A 1 214 ? -0.826 19.429 -53.082 1.00 72.19 214 LYS A CA 1
ATOM 1767 C C . LYS A 1 214 ? 0.089 18.547 -52.249 1.00 72.19 214 LYS A C 1
ATOM 1769 O O . LYS A 1 214 ? 0.094 18.700 -51.033 1.00 72.19 214 LYS A O 1
ATOM 1774 N N . LYS A 1 215 ? 0.803 17.618 -52.887 1.00 71.94 215 LYS A N 1
ATOM 1775 C CA . LYS A 1 215 ? 1.761 16.748 -52.209 1.00 71.94 215 LYS A CA 1
ATOM 1776 C C . LYS A 1 215 ? 2.962 17.550 -51.710 1.00 71.94 215 LYS A C 1
ATOM 1778 O O . LYS A 1 215 ? 3.242 17.502 -50.524 1.00 71.94 215 LYS A O 1
ATOM 1783 N N . GLU A 1 216 ? 3.552 18.371 -52.573 1.00 78.25 216 GLU A N 1
ATOM 1784 C CA . GLU A 1 216 ? 4.671 19.254 -52.216 1.00 78.25 216 GLU A CA 1
ATOM 1785 C C . GLU A 1 216 ? 4.305 20.200 -51.061 1.00 78.25 216 GLU A C 1
ATOM 1787 O O . GLU A 1 216 ? 5.005 20.268 -50.058 1.00 78.25 216 GLU A O 1
ATOM 1792 N N . ARG A 1 217 ? 3.123 20.827 -51.121 1.00 79.81 217 ARG A N 1
ATOM 1793 C CA . ARG A 1 217 ? 2.643 21.697 -50.036 1.00 79.81 217 ARG A CA 1
ATOM 1794 C C . ARG A 1 217 ? 2.337 20.951 -48.734 1.00 79.81 217 ARG A C 1
ATOM 1796 O O . ARG A 1 217 ? 2.405 21.538 -47.659 1.00 79.81 217 ARG A O 1
ATOM 1803 N N . LEU A 1 218 ? 1.915 19.691 -48.814 1.00 77.00 218 LEU A N 1
ATOM 1804 C CA . LEU A 1 218 ? 1.705 18.872 -47.625 1.00 77.00 218 LEU A CA 1
ATOM 1805 C C . LEU A 1 218 ? 3.045 18.522 -46.973 1.00 77.00 218 LEU A C 1
ATOM 1807 O O . LEU A 1 218 ? 3.137 18.599 -45.752 1.00 77.00 218 LEU A O 1
ATOM 1811 N N . ASP A 1 219 ? 4.050 18.174 -47.776 1.00 79.12 219 ASP A N 1
ATOM 1812 C CA . ASP A 1 219 ? 5.393 17.858 -47.293 1.00 79.12 219 ASP A CA 1
ATOM 1813 C C . ASP A 1 219 ? 6.020 19.085 -46.597 1.00 79.12 219 ASP A C 1
ATOM 1815 O O . ASP A 1 219 ? 6.482 18.958 -45.468 1.00 79.12 219 ASP A O 1
ATOM 1819 N N . GLU A 1 220 ? 5.885 20.295 -47.159 1.00 86.94 220 GLU A N 1
ATOM 1820 C CA . GLU A 1 220 ? 6.321 21.544 -46.499 1.00 86.94 220 GLU A CA 1
ATOM 1821 C C . GLU A 1 220 ? 5.654 21.763 -45.128 1.00 86.94 220 GLU A C 1
ATOM 1823 O O . GLU A 1 220 ? 6.317 22.100 -44.148 1.00 86.94 220 GLU A O 1
ATOM 1828 N N . ILE A 1 221 ? 4.338 21.540 -45.028 1.00 83.00 221 ILE A N 1
ATOM 1829 C CA . ILE A 1 221 ? 3.594 21.704 -43.766 1.00 83.00 221 ILE A CA 1
ATOM 1830 C C . ILE A 1 221 ? 4.015 20.648 -42.734 1.00 83.00 221 ILE A C 1
ATOM 1832 O O . ILE A 1 221 ? 4.025 20.928 -41.534 1.00 83.00 221 ILE A O 1
ATOM 1836 N N . LEU A 1 222 ? 4.327 19.428 -43.176 1.00 79.69 222 LEU A N 1
ATOM 1837 C CA . LEU A 1 222 ? 4.807 18.366 -42.293 1.00 79.69 222 LEU A CA 1
ATOM 1838 C C . LEU A 1 222 ? 6.220 18.660 -41.783 1.00 79.69 222 LEU A C 1
ATOM 1840 O O . LEU A 1 222 ? 6.468 18.452 -40.598 1.00 79.69 222 LEU A O 1
ATOM 1844 N N . ASP A 1 223 ? 7.094 19.210 -42.625 1.00 83.38 223 ASP A N 1
ATOM 1845 C CA . ASP A 1 223 ? 8.438 19.635 -42.229 1.00 83.38 223 ASP A CA 1
ATOM 1846 C C . ASP A 1 223 ? 8.391 20.809 -41.236 1.00 83.38 223 ASP A C 1
ATOM 1848 O O . ASP A 1 223 ? 9.099 20.805 -40.225 1.00 83.38 223 ASP A O 1
ATOM 1852 N N . GLU A 1 224 ? 7.516 21.798 -41.460 1.00 85.38 224 GLU A N 1
ATOM 1853 C CA . GLU A 1 224 ? 7.273 22.883 -40.497 1.00 85.38 224 GLU A CA 1
ATOM 1854 C C . GLU A 1 224 ? 6.760 22.344 -39.155 1.00 85.38 224 GLU A C 1
ATOM 1856 O O . GLU A 1 224 ? 7.249 22.745 -38.095 1.00 85.38 224 GLU A O 1
ATOM 1861 N N . LEU A 1 225 ? 5.813 21.399 -39.186 1.00 79.38 225 LEU A N 1
ATOM 1862 C CA . LEU A 1 225 ? 5.295 20.741 -37.986 1.00 79.38 225 LEU A CA 1
ATOM 1863 C C . LEU A 1 225 ? 6.400 19.967 -37.251 1.00 79.38 225 LEU A C 1
ATOM 1865 O O . LEU A 1 225 ? 6.482 20.033 -36.025 1.00 79.38 225 LEU A O 1
ATOM 1869 N N . GLU A 1 226 ? 7.253 19.240 -37.975 1.00 76.56 226 GLU A N 1
ATOM 1870 C CA . GLU A 1 226 ? 8.353 18.474 -37.389 1.00 76.56 226 GLU A CA 1
ATOM 1871 C C . GLU A 1 226 ? 9.391 19.391 -36.729 1.00 76.56 226 GLU A C 1
ATOM 1873 O O . GLU A 1 226 ? 9.885 19.075 -35.645 1.00 76.56 226 GLU A O 1
ATOM 1878 N N . ASN A 1 227 ? 9.687 20.544 -37.332 1.00 85.00 227 ASN A N 1
ATOM 1879 C CA . ASN A 1 227 ? 10.604 21.528 -36.758 1.00 85.00 227 ASN A CA 1
ATOM 1880 C C . ASN A 1 227 ? 10.026 22.183 -35.498 1.00 85.00 227 ASN A C 1
ATOM 1882 O O . ASN A 1 227 ? 10.715 22.244 -34.482 1.00 85.00 227 ASN A O 1
ATOM 1886 N N . LEU A 1 228 ? 8.747 22.571 -35.518 1.00 76.75 228 LEU A N 1
ATOM 1887 C CA . LEU A 1 228 ? 8.060 23.110 -34.338 1.00 76.75 228 LEU A CA 1
ATOM 1888 C C . LEU A 1 228 ? 8.061 22.121 -33.163 1.00 76.75 228 LEU A C 1
ATOM 1890 O O . LEU A 1 228 ? 8.246 22.518 -32.018 1.00 76.75 228 LEU A O 1
ATOM 1894 N N . LEU A 1 229 ? 7.900 20.822 -33.437 1.00 67.25 229 LEU A N 1
ATOM 1895 C CA . LEU A 1 229 ? 7.921 19.774 -32.408 1.00 67.25 229 LEU A CA 1
ATOM 1896 C C . LEU A 1 229 ? 9.333 19.436 -31.897 1.00 67.25 229 LEU A C 1
ATOM 1898 O O . LEU A 1 229 ? 9.469 18.794 -30.853 1.00 67.25 229 LEU A O 1
ATOM 1902 N N . LYS A 1 230 ? 10.386 19.845 -32.614 1.00 71.75 230 LYS A N 1
ATOM 1903 C CA . LYS A 1 230 ? 11.785 19.704 -32.178 1.00 71.75 230 LYS A CA 1
ATOM 1904 C C . LYS A 1 230 ? 12.253 20.871 -31.310 1.00 71.75 230 LYS A C 1
ATOM 1906 O O . LYS A 1 230 ? 13.123 20.651 -30.479 1.00 71.75 230 LYS A O 1
ATOM 1911 N N . GLU A 1 231 ? 11.687 22.068 -31.468 1.00 53.50 231 GLU A N 1
ATOM 1912 C CA . GLU A 1 231 ? 12.078 23.260 -30.693 1.00 53.50 231 GLU A CA 1
ATOM 1913 C C . GLU A 1 231 ? 11.657 23.214 -29.208 1.00 53.50 231 GLU A C 1
ATOM 1915 O O . GLU A 1 231 ? 12.180 23.987 -28.408 1.00 53.50 231 GLU A O 1
ATOM 1920 N N . GLU A 1 232 ? 10.773 22.289 -28.809 1.00 49.59 232 GLU A N 1
ATOM 1921 C CA . GLU A 1 232 ? 10.342 22.100 -27.409 1.00 49.59 232 GLU A CA 1
ATOM 1922 C C . GLU A 1 232 ? 11.037 20.932 -26.661 1.00 49.59 232 GLU A C 1
ATOM 1924 O O . GLU A 1 232 ? 10.600 20.576 -25.563 1.00 49.59 232 GLU A O 1
ATOM 1929 N N . ASN A 1 233 ? 12.119 20.347 -27.205 1.00 39.28 233 ASN A N 1
ATOM 1930 C CA . ASN A 1 233 ? 12.960 19.345 -26.513 1.00 39.28 233 ASN A CA 1
ATOM 1931 C C . ASN A 1 233 ? 14.388 19.831 -26.238 1.00 39.28 233 ASN A C 1
ATOM 1933 O O . ASN A 1 233 ? 15.034 20.348 -27.175 1.00 39.28 233 ASN A O 1
#